Protein AF-A0A419WIJ0-F1 (afdb_monomer_lite)

Organism: NCBI:txid148449

Secondary structure (DSSP, 8-state):
---HHHHHHHHHH--HHHHHHHHHHH-B------TTTS-BTTBPP--EE-HHHHHHHHHPPP-HHHHHHHHHTT---SPPPTTT--HHHHEEE-STTEEEETTEEEEEES-EEE-B-TTS-BTTEEE-TTS-EEETTGGG--HHHHHTTEEE--TTSPPPSS-EEEEEETTSSS-SS--------------STTEEEEES-TTBTS---HHHHHHHHHHHHHHHHHHHHHHHHHHHH-----PPTT-EEEEETTEEEETTSPBPP------------

Foldseek 3Di:
DDDLVVLLVLLVPDDLLLQLVFDQVFAFDDQQLQPQQAADDPGARFAFAALVLLVLVLQFAFDVVQVVQQVVVVPDLAQDGSVPGFSQSFKFAGCPQWDQDPLGIDGEGATIGTHADPRRGHSQWGAGPVSRIDRRRVVSDGLLVLQPPKAQDDPLADHGDADFPDKDARPPPPDPDDPDDDDDDDPPPPDSGRMMTGGDDPRIPHRDDSVRSSVSSVSNSVRSSVSSLWSVLLVVQDDDDPDDGNFYWYRTSVGIDGRRRHHDPPPPPPPPPDDDD

Structure (mmCIF, N/CA/C/O backbone):
data_AF-A0A419WIJ0-F1
#
_entry.id   AF-A0A419WIJ0-F1
#
loop_
_atom_site.group_PDB
_atom_site.id
_atom_site.type_symbol
_atom_site.label_atom_id
_atom_site.label_alt_id
_atom_site.label_comp_id
_atom_site.label_asym_id
_atom_site.label_entity_id
_atom_site.label_seq_id
_atom_site.pdbx_PDB_ins_code
_atom_site.Cartn_x
_atom_site.Cartn_y
_atom_site.Cartn_z
_atom_site.occupancy
_atom_site.B_iso_or_equiv
_atom_site.auth_seq_id
_atom_site.auth_comp_id
_atom_site.auth_asym_id
_atom_site.auth_atom_id
_atom_site.pdbx_PDB_model_num
ATOM 1 N N . MET A 1 1 ? 17.091 -7.365 17.416 1.00 61.19 1 MET A N 1
ATOM 2 C CA . MET A 1 1 ? 16.373 -7.623 16.156 1.00 61.19 1 MET A CA 1
ATOM 3 C C . MET A 1 1 ? 16.063 -9.104 16.128 1.00 61.19 1 MET A C 1
ATOM 5 O O . MET A 1 1 ? 16.988 -9.893 16.316 1.00 61.19 1 MET A O 1
ATOM 9 N N . GLN A 1 2 ? 14.780 -9.453 16.068 1.00 71.50 2 GLN A N 1
ATOM 10 C CA . GLN A 1 2 ? 14.337 -10.844 15.954 1.00 71.50 2 GLN A CA 1
ATOM 11 C C . GLN A 1 2 ? 14.544 -11.309 14.500 1.00 71.50 2 GLN A C 1
ATOM 13 O O . GLN A 1 2 ? 14.908 -10.498 13.648 1.00 71.50 2 GLN A O 1
ATOM 18 N N . SER A 1 3 ? 14.420 -12.607 14.213 1.00 89.00 3 SER A N 1
ATOM 19 C CA . SER A 1 3 ? 14.410 -13.057 12.813 1.00 89.00 3 SER A CA 1
ATOM 20 C C . SER A 1 3 ? 13.032 -12.807 12.196 1.00 89.00 3 SER A C 1
ATOM 22 O O . SER A 1 3 ? 12.044 -12.751 12.925 1.00 89.00 3 SER A O 1
ATOM 24 N N . LEU A 1 4 ? 12.954 -12.711 10.865 1.00 91.94 4 LEU A N 1
ATOM 25 C CA . LEU A 1 4 ? 11.675 -12.548 10.161 1.00 91.94 4 LEU A CA 1
ATOM 26 C C . LEU A 1 4 ? 10.689 -13.679 10.491 1.00 91.94 4 LEU A C 1
ATOM 28 O O . LEU A 1 4 ? 9.497 -13.439 10.608 1.00 91.94 4 LEU A O 1
ATOM 32 N N . GLU A 1 5 ? 11.178 -14.904 10.699 1.00 94.12 5 GLU A N 1
ATOM 33 C CA . GLU A 1 5 ? 10.346 -16.045 11.098 1.00 94.12 5 GLU A CA 1
ATOM 34 C C . GLU A 1 5 ? 9.746 -15.861 12.495 1.00 94.12 5 GLU A C 1
ATOM 36 O O . GLU A 1 5 ? 8.575 -16.165 12.698 1.00 94.12 5 GLU A O 1
ATOM 41 N N . ALA A 1 6 ? 10.527 -15.344 13.449 1.00 91.31 6 ALA A N 1
ATOM 42 C CA . ALA A 1 6 ? 10.028 -15.060 14.791 1.00 91.31 6 ALA A CA 1
ATOM 43 C C . ALA A 1 6 ? 9.001 -13.915 14.775 1.00 91.31 6 ALA A C 1
ATOM 45 O O . ALA A 1 6 ? 7.994 -13.980 15.477 1.00 91.31 6 ALA A O 1
ATOM 46 N N . GLU A 1 7 ? 9.221 -12.894 13.942 1.00 91.06 7 GLU A N 1
ATOM 47 C CA . GLU A 1 7 ? 8.243 -11.822 13.733 1.00 91.06 7 GLU A CA 1
ATOM 48 C C . GLU A 1 7 ? 6.968 -12.344 13.061 1.00 91.06 7 GLU A C 1
ATOM 50 O O . GLU A 1 7 ? 5.873 -11.977 13.479 1.00 91.06 7 GLU A O 1
ATOM 55 N N . LEU A 1 8 ? 7.084 -13.250 12.083 1.00 93.88 8 LEU A N 1
ATOM 56 C CA . LEU A 1 8 ? 5.942 -13.880 11.413 1.00 93.88 8 LEU A CA 1
ATOM 57 C C . LEU A 1 8 ? 5.095 -14.701 12.390 1.00 93.88 8 LEU A C 1
ATOM 59 O O . LEU A 1 8 ? 3.865 -14.625 12.359 1.00 93.88 8 LEU A O 1
ATOM 63 N N . ASP A 1 9 ? 5.739 -15.469 13.268 1.00 93.62 9 ASP A N 1
ATOM 64 C CA . ASP A 1 9 ? 5.040 -16.190 14.330 1.00 93.62 9 ASP A CA 1
ATOM 65 C C . ASP A 1 9 ? 4.310 -15.205 15.263 1.00 93.62 9 ASP A C 1
ATOM 67 O O . ASP A 1 9 ? 3.119 -15.382 15.523 1.00 93.62 9 ASP A O 1
ATOM 71 N N . GLY A 1 10 ? 4.958 -14.101 15.653 1.00 91.94 10 GLY A N 1
ATOM 72 C CA . GLY A 1 10 ? 4.326 -13.030 16.432 1.00 91.94 10 GLY A CA 1
ATOM 73 C C . GLY A 1 10 ? 3.122 -12.382 15.732 1.00 91.94 10 GLY A C 1
ATOM 74 O O . GLY A 1 10 ? 2.064 -12.215 16.340 1.00 91.94 10 GLY A O 1
ATOM 75 N N . ALA A 1 11 ? 3.227 -12.074 14.436 1.00 93.62 11 ALA A N 1
ATOM 76 C CA . ALA A 1 11 ? 2.132 -11.512 13.644 1.00 93.62 11 ALA A CA 1
ATOM 77 C C . ALA A 1 11 ? 0.931 -12.473 13.555 1.00 93.62 11 ALA A C 1
ATOM 79 O O . ALA A 1 11 ? -0.229 -12.060 13.653 1.00 93.62 11 ALA A O 1
ATOM 80 N N . ARG A 1 12 ? 1.188 -13.782 13.435 1.00 95.50 12 ARG A N 1
ATOM 81 C CA . ARG A 1 12 ? 0.142 -14.819 13.435 1.00 95.50 12 ARG A CA 1
ATOM 82 C C . ARG A 1 12 ? -0.563 -14.941 14.783 1.00 95.50 12 ARG A C 1
ATOM 84 O O . ARG A 1 12 ? -1.754 -15.272 14.811 1.00 95.50 12 ARG A O 1
ATOM 91 N N . GLU A 1 13 ? 0.127 -14.644 15.875 1.00 94.81 13 GLU A N 1
ATOM 92 C CA . GLU A 1 13 ? -0.408 -14.699 17.238 1.00 94.81 13 GLU A CA 1
ATOM 93 C C . GLU A 1 13 ? -1.218 -13.458 17.646 1.00 94.81 13 GLU A C 1
ATOM 95 O O . GLU A 1 13 ? -1.958 -13.531 18.627 1.00 94.81 13 GLU A O 1
ATOM 100 N N . LEU A 1 14 ? -1.174 -12.359 16.878 1.00 93.88 14 LEU A N 1
ATOM 101 C CA . LEU A 1 14 ? -1.944 -11.142 17.172 1.00 93.88 14 LEU A CA 1
ATOM 102 C C . LEU A 1 14 ? -3.438 -11.427 17.394 1.00 93.88 14 LEU A C 1
ATOM 104 O O . LEU A 1 14 ? -4.095 -12.090 16.584 1.00 93.88 14 LEU A O 1
ATOM 108 N N . SER A 1 15 ? -4.001 -10.882 18.468 1.00 95.88 15 SER A N 1
ATOM 109 C CA . SER A 1 15 ? -5.439 -10.934 18.731 1.00 95.88 15 SER A CA 1
ATOM 110 C C . SER A 1 15 ? -6.164 -9.902 17.869 1.00 95.88 15 SER A C 1
ATOM 112 O O . SER A 1 15 ? -5.843 -8.717 17.910 1.00 95.88 15 SER A O 1
ATOM 114 N N . VAL A 1 16 ? -7.159 -10.347 17.098 1.00 97.50 16 VAL A N 1
ATOM 115 C CA . VAL A 1 16 ? -8.032 -9.439 16.335 1.00 97.50 16 VAL A CA 1
ATOM 116 C C . VAL A 1 16 ? -8.805 -8.522 17.279 1.00 97.50 16 VAL A C 1
ATOM 118 O O . VAL A 1 16 ? -8.950 -7.343 16.980 1.00 97.50 16 VAL A O 1
ATOM 121 N N . ASP A 1 17 ? -9.245 -9.038 18.427 1.00 97.44 17 ASP A N 1
ATOM 122 C CA . ASP A 1 17 ? -10.002 -8.258 19.407 1.00 97.44 17 ASP A CA 1
ATOM 123 C C . ASP A 1 17 ? -9.132 -7.148 20.019 1.00 97.44 17 ASP A C 1
ATOM 125 O O . ASP A 1 17 ? -9.579 -6.009 20.118 1.00 97.44 17 ASP A O 1
ATOM 129 N N . ASP A 1 18 ? -7.864 -7.441 20.343 1.00 96.38 18 ASP A N 1
ATOM 130 C CA . ASP A 1 18 ? -6.942 -6.438 20.905 1.00 96.38 18 ASP A CA 1
ATOM 131 C C . ASP A 1 18 ? -6.572 -5.371 19.860 1.00 96.38 18 ASP A C 1
ATOM 133 O O . ASP A 1 18 ? -6.449 -4.189 20.183 1.00 96.38 18 ASP A O 1
ATOM 137 N N . LEU A 1 19 ? -6.408 -5.779 18.595 1.00 97.06 19 LEU A N 1
ATOM 138 C CA . LEU A 1 19 ? -6.213 -4.856 17.475 1.00 97.06 19 LEU A CA 1
ATOM 139 C C . LEU A 1 19 ? -7.440 -3.956 17.283 1.00 97.06 19 LEU A C 1
ATOM 141 O O . LEU A 1 19 ? -7.287 -2.750 17.105 1.00 97.06 19 LEU A O 1
ATOM 145 N N . ALA A 1 20 ? -8.647 -4.521 17.354 1.00 97.94 20 ALA A N 1
ATOM 146 C CA . ALA A 1 20 ? -9.889 -3.766 17.242 1.00 97.94 20 ALA A CA 1
ATOM 147 C C . ALA A 1 20 ? -10.056 -2.781 18.410 1.00 97.94 20 ALA A C 1
ATOM 149 O O . ALA A 1 20 ? -10.427 -1.635 18.179 1.00 97.94 20 ALA A O 1
ATOM 150 N N . ASP A 1 21 ? -9.716 -3.183 19.640 1.00 97.56 21 ASP A N 1
ATOM 151 C CA . ASP A 1 21 ? -9.697 -2.294 20.811 1.00 97.56 21 ASP A CA 1
ATOM 152 C C . ASP A 1 21 ? -8.732 -1.114 20.617 1.00 97.56 21 ASP A C 1
ATOM 154 O O . ASP A 1 21 ? -9.059 0.026 20.956 1.00 97.56 21 ASP A O 1
ATOM 158 N N . ALA A 1 22 ? -7.545 -1.368 20.058 1.00 97.31 22 ALA A N 1
ATOM 159 C CA . ALA A 1 22 ? -6.574 -0.322 19.752 1.00 97.31 22 ALA A CA 1
ATOM 160 C C . ALA A 1 22 ? -7.089 0.639 18.667 1.00 97.31 22 ALA A C 1
ATOM 162 O O . ALA A 1 22 ? -7.021 1.855 18.845 1.00 97.31 22 ALA A O 1
ATOM 163 N N . ILE A 1 23 ? -7.651 0.104 17.580 1.00 97.69 23 ILE A N 1
ATOM 164 C CA . ILE A 1 23 ? -8.233 0.889 16.482 1.00 97.69 23 ILE A CA 1
ATOM 165 C C . ILE A 1 23 ? -9.406 1.741 16.979 1.00 97.69 23 ILE A C 1
ATOM 167 O O . ILE A 1 23 ? -9.454 2.932 16.682 1.00 97.69 23 ILE A O 1
ATOM 171 N N . GLU A 1 24 ? -10.322 1.179 17.772 1.00 97.69 24 GLU A N 1
ATOM 172 C CA . GLU A 1 24 ? -11.429 1.937 18.369 1.00 97.69 24 GLU A CA 1
ATOM 173 C C . GLU A 1 24 ? -10.941 3.038 19.309 1.00 97.69 24 GLU A C 1
ATOM 175 O O . GLU A 1 24 ? -11.493 4.137 19.311 1.00 97.69 24 GLU A O 1
ATOM 180 N N . SER A 1 25 ? -9.909 2.752 20.108 1.00 97.38 25 SER A N 1
ATOM 181 C CA . SER A 1 25 ? -9.319 3.733 21.019 1.00 97.38 25 SER A CA 1
ATOM 182 C C . SER A 1 25 ? -8.714 4.923 20.277 1.00 97.38 25 SER A C 1
ATOM 184 O O . SER A 1 25 ? -8.742 6.032 20.809 1.00 97.38 25 SER A O 1
ATOM 186 N N . ILE A 1 26 ? -8.126 4.691 19.102 1.00 97.56 26 ILE A N 1
ATOM 187 C CA . ILE A 1 26 ? -7.560 5.748 18.256 1.00 97.56 26 ILE A CA 1
ATOM 188 C C . ILE A 1 26 ? -8.685 6.489 17.514 1.00 97.56 26 ILE A C 1
ATOM 190 O O . ILE A 1 26 ? -8.670 7.717 17.416 1.00 97.56 26 ILE A O 1
ATOM 194 N N . GLY A 1 27 ? -9.682 5.747 17.029 1.00 97.44 27 GLY A N 1
ATOM 195 C CA . GLY A 1 27 ? -10.810 6.263 16.265 1.00 97.44 27 GLY A CA 1
ATOM 196 C C . GLY A 1 27 ? -10.447 6.574 14.811 1.00 97.44 27 GLY A C 1
ATOM 197 O O . GLY A 1 27 ? -9.411 7.179 14.523 1.00 97.44 27 GLY A O 1
ATOM 198 N N . PHE A 1 28 ? -11.306 6.171 13.874 1.00 97.75 28 PHE A N 1
ATOM 199 C CA . PHE A 1 28 ? -11.091 6.405 12.450 1.00 97.75 28 PHE A CA 1
ATOM 200 C C . PHE A 1 28 ? -12.379 6.332 11.624 1.00 97.75 28 PHE A C 1
ATOM 202 O O . PHE A 1 28 ? -13.150 5.385 11.727 1.00 97.75 28 PHE A O 1
ATOM 209 N N . GLU A 1 29 ? -12.554 7.288 10.715 1.00 9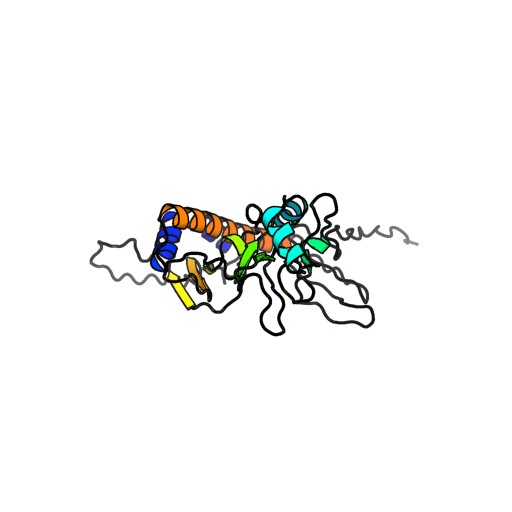5.81 29 GLU A N 1
ATOM 210 C CA . GLU A 1 29 ? -13.547 7.218 9.642 1.00 95.81 29 GLU A CA 1
ATOM 211 C C . GLU A 1 29 ? -12.919 7.767 8.355 1.00 95.81 29 GLU A C 1
ATOM 213 O O . GLU A 1 29 ? -12.480 8.920 8.306 1.00 95.81 29 GLU A O 1
ATOM 218 N N . CYS A 1 30 ? -12.862 6.953 7.296 1.00 92.94 30 CYS A N 1
ATOM 219 C CA . CYS A 1 30 ? -12.350 7.402 6.004 1.00 92.94 30 CYS A CA 1
ATOM 220 C C . CYS A 1 30 ? -13.279 8.470 5.408 1.00 92.94 30 CYS A C 1
ATOM 222 O O . CYS A 1 30 ? -14.414 8.181 5.035 1.00 92.94 30 CYS A O 1
ATOM 224 N N . THR A 1 31 ? -12.772 9.692 5.246 1.00 92.12 31 THR A N 1
ATOM 225 C CA . THR A 1 31 ? -13.524 10.824 4.676 1.00 92.12 31 THR A CA 1
ATOM 226 C C . THR A 1 31 ? -13.481 10.882 3.154 1.00 92.12 31 THR A C 1
ATOM 228 O O . THR A 1 31 ? -14.060 11.791 2.567 1.00 92.12 31 THR A O 1
ATOM 231 N N . ARG A 1 32 ? -12.786 9.932 2.510 1.00 91.38 32 ARG A N 1
ATOM 232 C CA . ARG A 1 32 ? -12.556 9.915 1.059 1.00 91.38 32 ARG A CA 1
ATOM 233 C C . ARG A 1 32 ? -11.924 11.211 0.527 1.00 91.38 32 ARG A C 1
ATOM 235 O O . ARG A 1 32 ? -12.224 11.648 -0.574 1.00 91.38 32 ARG A O 1
ATOM 242 N N . CYS A 1 33 ? -11.017 11.811 1.296 1.00 92.69 33 CYS A N 1
ATOM 243 C CA . CYS A 1 33 ? -10.333 13.047 0.904 1.00 92.69 33 CYS A CA 1
ATOM 244 C C . CYS A 1 33 ? -9.264 12.874 -0.189 1.00 92.69 33 CYS A C 1
ATOM 246 O O . CYS A 1 33 ? -8.704 13.865 -0.635 1.00 92.69 33 CYS A O 1
ATOM 248 N N . GLY A 1 34 ? -8.908 11.639 -0.562 1.00 91.44 34 GLY A N 1
ATOM 249 C CA . GLY A 1 34 ? -7.915 11.364 -1.607 1.00 91.44 34 GLY A CA 1
ATOM 250 C C . GLY A 1 34 ? -6.450 11.578 -1.216 1.00 91.44 34 GLY A C 1
ATOM 251 O O . GLY A 1 34 ? -5.581 11.069 -1.910 1.00 91.44 34 GLY A O 1
ATOM 252 N N . ALA A 1 35 ? -6.160 12.215 -0.076 1.00 91.88 35 ALA A N 1
ATOM 253 C CA . ALA A 1 35 ? -4.796 12.588 0.318 1.00 91.88 35 ALA A CA 1
ATOM 254 C C . ALA A 1 35 ? -3.796 11.415 0.372 1.00 91.88 35 ALA A C 1
ATOM 256 O O . ALA A 1 35 ? -2.619 11.601 0.089 1.00 91.88 35 ALA A O 1
ATOM 257 N N . CYS A 1 36 ? -4.250 10.206 0.720 1.00 92.38 36 CYS A N 1
ATOM 258 C CA . CYS A 1 36 ? -3.407 9.007 0.740 1.00 92.38 36 CYS A CA 1
ATOM 259 C C . CYS A 1 36 ? -3.232 8.338 -0.631 1.00 92.38 36 CYS A C 1
ATOM 261 O O . CYS A 1 36 ? -2.453 7.400 -0.743 1.00 92.38 36 CYS A O 1
ATOM 263 N N . CYS A 1 37 ? -3.973 8.776 -1.651 1.00 93.56 37 CYS A N 1
ATOM 264 C CA . CYS A 1 37 ? -3.890 8.287 -3.026 1.00 93.56 37 CYS A CA 1
ATOM 265 C C . CYS A 1 37 ? -3.162 9.267 -3.955 1.00 93.56 37 CYS A C 1
ATOM 267 O O . CYS A 1 37 ? -2.848 8.897 -5.084 1.00 93.56 37 CYS A O 1
ATOM 269 N N . THR A 1 38 ? -2.926 10.496 -3.504 1.00 92.25 38 THR A N 1
ATOM 270 C CA . THR A 1 38 ? -2.279 11.561 -4.272 1.00 92.25 38 THR A CA 1
ATOM 271 C C . THR A 1 38 ? -0.800 11.688 -3.923 1.00 92.25 38 THR A C 1
ATOM 273 O O . THR A 1 38 ? -0.410 11.418 -2.784 1.00 92.25 38 THR A O 1
ATOM 276 N N . GLY A 1 39 ? 0.012 12.143 -4.876 1.00 88.06 39 GLY A N 1
ATOM 277 C CA . GLY A 1 39 ? 1.402 12.518 -4.615 1.00 88.06 39 GLY A CA 1
ATOM 278 C C . GLY A 1 39 ? 1.507 13.687 -3.624 1.00 88.06 39 GLY A C 1
ATOM 279 O O . GLY A 1 39 ? 0.576 14.483 -3.464 1.00 88.06 39 GLY A O 1
ATOM 280 N N . HIS A 1 40 ? 2.648 13.810 -2.943 1.00 81.69 40 HIS A N 1
ATOM 281 C CA . HIS A 1 40 ? 2.920 14.901 -2.008 1.00 81.69 40 HIS A CA 1
ATOM 282 C C . HIS A 1 40 ? 4.142 15.719 -2.438 1.00 81.69 40 HIS A C 1
ATOM 284 O O . HIS A 1 40 ? 5.290 15.306 -2.293 1.00 81.69 40 HIS A O 1
ATOM 290 N N . GLY A 1 41 ? 3.900 16.935 -2.932 1.00 82.00 41 GLY A N 1
ATOM 291 C CA . GLY A 1 41 ? 4.974 17.812 -3.397 1.00 82.00 41 GLY A CA 1
ATOM 292 C C . GLY A 1 41 ? 5.651 17.252 -4.647 1.00 82.00 41 GLY A C 1
ATOM 293 O O . GLY A 1 41 ? 5.006 17.146 -5.684 1.00 82.00 41 GLY A O 1
ATOM 294 N N . ASP A 1 42 ? 6.941 16.934 -4.539 1.00 79.38 42 ASP A N 1
ATOM 295 C CA . ASP A 1 42 ? 7.734 16.330 -5.619 1.00 79.38 42 ASP A CA 1
ATOM 296 C C . ASP A 1 42 ? 7.816 14.791 -5.494 1.00 79.38 42 ASP A C 1
ATOM 298 O O . ASP A 1 42 ? 8.529 14.147 -6.263 1.00 79.38 42 ASP A O 1
ATOM 302 N N . GLU A 1 43 ? 7.133 14.202 -4.505 1.00 84.81 43 GLU A N 1
ATOM 303 C CA . GLU A 1 43 ? 7.113 12.760 -4.258 1.00 84.81 43 GLU A CA 1
ATOM 304 C C . GLU A 1 43 ? 5.797 12.156 -4.753 1.00 84.81 43 GLU A C 1
ATOM 306 O O . GLU A 1 43 ? 4.712 12.510 -4.288 1.00 84.81 43 GLU A O 1
ATOM 311 N N . ASP A 1 44 ? 5.897 11.219 -5.689 1.00 91.88 44 ASP A N 1
ATOM 312 C CA . ASP A 1 44 ? 4.760 10.427 -6.147 1.00 91.88 44 ASP A CA 1
ATOM 313 C C . ASP A 1 44 ? 4.150 9.595 -5.006 1.00 91.88 44 ASP A C 1
ATOM 315 O O . ASP A 1 44 ? 4.802 9.268 -4.013 1.00 91.88 44 ASP A O 1
ATOM 319 N N . HIS A 1 45 ? 2.918 9.137 -5.198 1.00 93.19 45 HIS A N 1
ATOM 320 C CA . HIS A 1 45 ? 2.318 8.099 -4.369 1.00 93.19 45 HIS A CA 1
ATOM 321 C C . HIS A 1 45 ? 3.123 6.775 -4.424 1.00 93.19 45 HIS A C 1
ATOM 323 O O . HIS A 1 45 ? 3.482 6.281 -5.500 1.00 93.19 45 HIS A O 1
ATOM 329 N N . THR A 1 46 ? 3.381 6.170 -3.256 1.00 91.19 46 THR A N 1
ATOM 330 C CA . THR A 1 46 ? 4.286 5.010 -3.083 1.00 91.19 46 THR A CA 1
ATOM 331 C C . THR A 1 46 ? 3.673 3.840 -2.303 1.00 91.19 46 THR A C 1
ATOM 333 O O . THR A 1 46 ? 4.372 3.117 -1.595 1.00 91.19 46 THR A O 1
ATOM 336 N N . ALA A 1 47 ? 2.364 3.596 -2.425 1.00 94.31 47 ALA A N 1
ATOM 337 C CA . ALA A 1 47 ? 1.776 2.403 -1.814 1.00 94.31 47 ALA A CA 1
ATOM 338 C C . ALA A 1 47 ? 2.334 1.120 -2.451 1.00 94.31 47 ALA A C 1
ATOM 340 O O . ALA A 1 47 ? 2.215 0.924 -3.664 1.00 94.31 47 ALA A O 1
ATOM 341 N N . THR A 1 48 ? 2.913 0.248 -1.625 1.00 95.12 48 THR A N 1
ATOM 342 C CA . THR A 1 48 ? 3.416 -1.064 -2.039 1.00 95.12 48 THR A CA 1
ATOM 343 C C . THR A 1 48 ? 2.287 -1.974 -2.511 1.00 95.12 48 THR A C 1
ATOM 345 O O . THR A 1 48 ? 1.145 -1.876 -2.056 1.00 95.12 48 THR A O 1
ATOM 348 N N . VAL A 1 49 ? 2.598 -2.879 -3.433 1.00 97.50 49 VAL A N 1
ATOM 349 C CA . VAL A 1 49 ? 1.649 -3.881 -3.922 1.00 97.50 49 VAL A CA 1
ATOM 350 C C . VAL A 1 49 ? 2.353 -5.221 -4.092 1.00 97.50 49 VAL A C 1
ATOM 352 O O . VAL A 1 49 ? 3.435 -5.292 -4.673 1.00 97.50 49 VAL A O 1
ATOM 355 N N . PHE A 1 50 ? 1.758 -6.297 -3.578 1.00 97.56 50 PHE A N 1
ATOM 356 C CA . PHE A 1 50 ? 2.312 -7.640 -3.769 1.00 97.56 50 PHE A CA 1
ATOM 357 C C . PHE A 1 50 ? 2.007 -8.198 -5.161 1.00 97.56 50 PHE A C 1
ATOM 359 O O . PHE A 1 50 ? 1.047 -7.762 -5.804 1.00 97.56 50 PHE A O 1
ATOM 366 N N . PRO A 1 51 ? 2.768 -9.197 -5.649 1.00 96.94 51 PRO A N 1
ATOM 367 C CA . PRO A 1 51 ? 2.569 -9.711 -6.999 1.00 96.94 51 PRO A CA 1
ATOM 368 C C . PRO A 1 51 ? 1.166 -10.275 -7.260 1.00 96.94 51 PRO A C 1
ATOM 370 O O . PRO A 1 51 ? 0.622 -10.118 -8.352 1.00 96.94 51 PRO A O 1
ATOM 373 N N . ASP A 1 52 ? 0.545 -10.918 -6.269 1.00 97.50 52 ASP A N 1
ATOM 374 C CA . ASP A 1 52 ? -0.833 -11.403 -6.370 1.00 97.50 52 ASP A CA 1
ATOM 375 C C . ASP A 1 52 ? -1.868 -10.273 -6.270 1.00 97.50 52 ASP A C 1
ATOM 377 O O . ASP A 1 52 ? -2.905 -10.334 -6.929 1.00 97.50 52 ASP A O 1
ATOM 381 N N . GLU A 1 53 ? -1.597 -9.226 -5.491 1.00 98.25 53 GLU A N 1
ATOM 382 C CA . GLU A 1 53 ? -2.420 -8.012 -5.447 1.00 98.25 53 GLU A CA 1
ATOM 383 C C . GLU A 1 53 ? -2.405 -7.251 -6.769 1.00 98.25 53 GLU A C 1
ATOM 385 O O . GLU A 1 53 ? -3.469 -6.855 -7.240 1.00 98.25 53 GLU A O 1
ATOM 390 N N . ALA A 1 54 ? -1.237 -7.115 -7.397 1.00 98.06 54 ALA A N 1
ATOM 391 C CA . ALA A 1 54 ? -1.107 -6.499 -8.710 1.00 98.06 54 ALA A CA 1
ATOM 392 C C . ALA A 1 54 ? -1.927 -7.269 -9.754 1.00 98.06 54 ALA A C 1
ATOM 394 O O . ALA A 1 54 ? -2.732 -6.663 -10.451 1.00 98.06 54 ALA A O 1
ATOM 395 N N . ARG A 1 55 ? -1.852 -8.609 -9.784 1.00 97.44 55 ARG A N 1
ATOM 396 C CA . ARG A 1 55 ? -2.693 -9.422 -10.690 1.00 97.44 55 ARG A CA 1
ATOM 397 C C . ARG A 1 55 ? -4.181 -9.305 -10.403 1.00 97.44 55 ARG A C 1
ATOM 399 O O . ARG A 1 55 ? -4.985 -9.254 -11.326 1.00 97.44 55 ARG A O 1
ATOM 406 N N . ARG A 1 56 ? -4.573 -9.258 -9.124 1.00 97.56 56 ARG A N 1
ATOM 407 C CA . ARG A 1 56 ? -5.978 -9.008 -8.765 1.00 97.56 56 ARG A CA 1
ATOM 408 C C . ARG A 1 56 ? -6.440 -7.661 -9.303 1.00 97.56 56 ARG A C 1
ATOM 410 O O . ARG A 1 56 ? -7.537 -7.579 -9.839 1.00 97.56 56 ARG A O 1
ATOM 417 N N . LEU A 1 57 ? -5.598 -6.637 -9.205 1.00 97.81 57 LEU A N 1
ATOM 418 C CA . LEU A 1 57 ? -5.862 -5.330 -9.788 1.00 97.81 57 LEU A CA 1
ATOM 419 C C . LEU A 1 57 ? -5.785 -5.325 -11.316 1.00 97.81 57 LEU A C 1
ATOM 421 O O . LEU A 1 57 ? -6.476 -4.512 -11.908 1.00 97.81 57 LEU A O 1
ATOM 425 N N . GLU A 1 58 ? -5.029 -6.199 -11.980 1.00 97.06 58 GLU A N 1
ATOM 426 C CA . GLU A 1 58 ? -5.104 -6.362 -13.442 1.00 97.06 58 GLU A CA 1
ATOM 427 C C . GLU A 1 58 ? -6.511 -6.825 -13.864 1.00 97.06 58 GLU A C 1
ATOM 429 O O . GLU A 1 58 ? -7.123 -6.253 -14.768 1.00 97.06 58 GLU A O 1
ATOM 434 N N . ASP A 1 59 ? -7.077 -7.780 -13.125 1.00 96.81 59 ASP A N 1
ATOM 435 C CA . ASP A 1 59 ? -8.393 -8.366 -13.402 1.00 96.81 59 ASP A CA 1
ATOM 436 C C . ASP A 1 59 ? -9.579 -7.572 -12.806 1.00 96.81 59 ASP A C 1
ATOM 438 O O . ASP A 1 59 ? -10.739 -7.834 -13.148 1.00 96.81 59 ASP A O 1
ATOM 442 N N . ALA A 1 60 ? -9.316 -6.610 -11.914 1.00 96.31 60 ALA A N 1
ATOM 443 C CA . ALA A 1 60 ? -10.344 -5.905 -11.152 1.00 96.31 60 ALA A CA 1
ATOM 444 C C . ALA A 1 60 ? -11.300 -5.103 -12.046 1.00 96.31 60 ALA A C 1
ATOM 446 O O . ALA A 1 60 ? -10.890 -4.342 -12.936 1.00 96.31 60 ALA A O 1
ATOM 447 N N . ALA A 1 61 ? -12.596 -5.210 -11.756 1.00 93.38 61 ALA A N 1
ATOM 448 C CA . ALA A 1 61 ? -13.585 -4.325 -12.351 1.00 93.38 61 ALA A CA 1
ATOM 449 C C . ALA A 1 61 ? -13.373 -2.888 -11.855 1.00 93.38 61 ALA A C 1
ATOM 451 O O . ALA A 1 61 ? -12.969 -2.663 -10.716 1.00 93.38 61 ALA A O 1
ATOM 452 N N . VAL A 1 62 ? -13.665 -1.919 -12.721 1.00 91.69 62 VAL A N 1
ATOM 453 C CA . VAL A 1 62 ? -13.676 -0.502 -12.347 1.00 91.69 62 VAL A CA 1
ATOM 454 C C . VAL A 1 62 ? -15.104 -0.028 -12.169 1.00 91.69 62 VAL A C 1
ATOM 456 O O . VAL A 1 62 ? -15.995 -0.414 -12.930 1.00 91.69 62 VAL A O 1
ATOM 459 N N . ASP A 1 63 ? -15.313 0.825 -11.177 1.00 90.19 63 ASP A N 1
ATOM 460 C CA . ASP A 1 63 ? -16.545 1.576 -11.022 1.00 90.19 63 ASP A CA 1
ATOM 461 C C . ASP A 1 63 ? -16.683 2.539 -12.207 1.00 90.19 63 ASP A C 1
ATOM 463 O O . ASP A 1 63 ? -15.951 3.526 -12.341 1.00 90.19 63 ASP A O 1
ATOM 467 N N . THR A 1 64 ? -17.601 2.209 -13.113 1.00 87.69 64 THR A N 1
ATOM 468 C CA . THR A 1 64 ? -17.834 2.979 -14.334 1.00 87.69 64 THR A CA 1
ATOM 469 C C . THR A 1 64 ? -18.446 4.337 -14.041 1.00 87.69 64 THR A C 1
ATOM 471 O O . THR A 1 64 ? -18.148 5.275 -14.766 1.00 87.69 64 THR A O 1
ATOM 474 N N . ASP A 1 65 ? -19.251 4.468 -12.983 1.00 86.25 65 ASP A N 1
ATOM 475 C CA . ASP A 1 65 ? -19.873 5.748 -12.637 1.00 86.25 65 ASP A CA 1
ATOM 476 C C . ASP A 1 65 ? -18.801 6.733 -12.151 1.00 86.25 65 ASP A C 1
ATOM 478 O O . ASP A 1 65 ? -18.762 7.887 -12.584 1.00 86.25 65 ASP A O 1
ATOM 482 N N . VAL A 1 66 ? -17.874 6.252 -11.316 1.00 85.88 66 VAL A N 1
ATOM 483 C CA . VAL A 1 66 ? -16.708 7.032 -10.873 1.00 85.88 66 VAL A CA 1
ATOM 484 C C . VAL A 1 66 ? -15.796 7.369 -12.058 1.00 85.88 66 VAL A C 1
ATOM 486 O O . VAL A 1 66 ? -15.348 8.508 -12.201 1.00 85.88 66 VAL A O 1
ATOM 489 N N . THR A 1 67 ? -15.540 6.392 -12.930 1.00 84.81 67 THR A N 1
ATOM 490 C CA . THR A 1 67 ? -14.667 6.563 -14.101 1.00 84.81 67 THR A CA 1
ATOM 491 C C . THR A 1 67 ? -15.235 7.593 -15.082 1.00 84.81 67 THR A C 1
ATOM 493 O O . THR A 1 67 ? -14.529 8.513 -15.491 1.00 84.81 67 THR A O 1
ATOM 496 N N . ASP A 1 68 ? -16.519 7.486 -15.431 1.00 85.31 68 ASP A N 1
ATOM 497 C CA . ASP A 1 68 ? -17.200 8.397 -16.356 1.00 85.31 68 ASP A CA 1
ATOM 498 C C . ASP A 1 68 ? -17.240 9.834 -15.806 1.00 85.31 68 ASP A C 1
ATOM 500 O O . ASP A 1 68 ? -17.069 10.801 -16.561 1.00 85.31 68 ASP A O 1
ATOM 504 N N . GLY A 1 69 ? -17.419 9.981 -14.488 1.00 83.75 69 GLY A N 1
ATOM 505 C CA . GLY A 1 69 ? -17.321 11.264 -13.793 1.00 83.75 69 GLY A CA 1
ATOM 506 C C . GLY A 1 69 ? -15.933 11.892 -13.935 1.00 83.75 69 GLY A C 1
ATOM 507 O O . GLY A 1 69 ? -15.802 13.009 -14.439 1.00 83.75 69 GLY A O 1
ATOM 508 N N . ALA A 1 70 ? -14.882 11.146 -13.599 1.00 85.19 70 ALA A N 1
ATOM 509 C CA . ALA A 1 70 ? -13.505 11.630 -13.686 1.00 85.19 70 ALA A CA 1
ATOM 510 C C . ALA A 1 70 ? -13.075 11.974 -15.125 1.00 85.19 70 ALA A C 1
ATOM 512 O O . ALA A 1 70 ? -12.418 12.993 -15.358 1.00 85.19 70 ALA A O 1
ATOM 513 N N . VAL A 1 71 ? -13.496 11.184 -16.118 1.00 83.81 71 VAL A N 1
ATOM 514 C CA . VAL A 1 71 ? -13.256 11.490 -17.540 1.00 83.81 71 VAL A CA 1
ATOM 515 C C . VAL A 1 71 ? -13.977 12.775 -17.955 1.00 83.81 71 VAL A C 1
ATOM 517 O O . VAL A 1 71 ? -13.420 13.584 -18.701 1.00 83.81 71 VAL A O 1
ATOM 520 N N . THR A 1 72 ? -15.191 13.011 -17.448 1.00 82.25 72 THR A N 1
ATOM 521 C CA . THR A 1 72 ? -15.933 14.261 -17.686 1.00 82.25 72 THR A CA 1
ATOM 522 C C . THR A 1 72 ? -15.188 15.477 -17.127 1.00 82.25 72 THR A C 1
ATOM 524 O O . THR A 1 72 ? -15.192 16.542 -17.752 1.00 82.25 72 THR A O 1
ATOM 527 N N . LEU A 1 73 ? -14.482 15.298 -16.009 1.00 79.69 73 LEU A N 1
ATOM 528 C CA . LEU A 1 73 ? -13.603 16.294 -15.392 1.00 79.69 73 LEU A CA 1
ATOM 529 C C . LEU A 1 73 ? -12.229 16.429 -16.067 1.00 79.69 73 LEU A C 1
ATOM 531 O O . LEU A 1 73 ? -11.444 17.305 -15.707 1.00 79.69 73 LEU A O 1
ATOM 535 N N . GLY A 1 74 ? -11.954 15.623 -17.094 1.0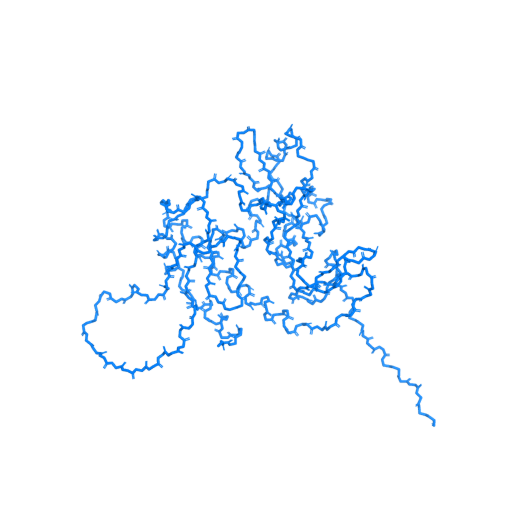0 79.19 74 GLY A N 1
ATOM 536 C CA . GLY A 1 74 ? -10.733 15.701 -17.887 1.00 79.19 74 GLY A CA 1
ATOM 537 C C . GLY A 1 74 ? -9.583 14.840 -17.372 1.00 79.19 74 GLY A C 1
ATOM 538 O O . GLY A 1 74 ? -8.466 15.016 -17.857 1.00 79.19 74 GLY A O 1
ATOM 539 N N . LYS A 1 75 ? -9.824 13.902 -16.444 1.00 80.88 75 LYS A N 1
ATOM 540 C CA . LYS A 1 75 ? -8.816 12.908 -16.061 1.00 80.88 75 LYS A CA 1
ATOM 541 C C . LYS A 1 75 ? -8.671 11.873 -17.182 1.00 80.88 75 LYS A C 1
ATOM 543 O O . LYS A 1 75 ? -9.595 11.109 -17.450 1.00 80.88 75 LYS A O 1
ATOM 548 N N . THR A 1 76 ? -7.532 11.887 -17.875 1.00 77.44 76 THR A N 1
ATOM 549 C CA . THR A 1 76 ? -7.266 11.019 -19.040 1.00 77.44 76 THR A CA 1
ATOM 550 C C . THR A 1 76 ? -6.351 9.841 -18.747 1.00 77.44 76 THR A C 1
ATOM 552 O O . THR A 1 76 ? -6.320 8.903 -19.537 1.00 77.44 76 THR A O 1
ATOM 555 N N . ASP A 1 77 ? -5.643 9.882 -17.622 1.00 82.62 77 ASP A N 1
ATOM 556 C CA . ASP A 1 77 ? -4.552 8.957 -17.305 1.00 82.62 77 ASP A CA 1
ATOM 557 C C . ASP A 1 77 ? -4.981 7.948 -16.222 1.00 82.62 77 ASP A C 1
ATOM 559 O O . ASP A 1 77 ? -4.186 7.505 -15.397 1.00 82.62 77 ASP A O 1
ATOM 563 N N . LEU A 1 78 ? -6.277 7.617 -16.196 1.00 87.50 78 LEU A N 1
ATOM 564 C CA . LEU A 1 78 ? -6.813 6.543 -15.362 1.00 87.50 78 LEU A CA 1
ATOM 565 C C . LEU A 1 78 ? -6.377 5.181 -15.894 1.00 87.50 78 LEU A C 1
ATOM 567 O O . LEU A 1 78 ? -6.147 5.003 -17.092 1.00 87.50 78 LEU A O 1
ATOM 571 N N . VAL A 1 79 ? -6.365 4.201 -14.994 1.00 93.75 79 VAL A N 1
ATOM 572 C CA . VAL A 1 79 ? -6.160 2.802 -15.359 1.00 93.75 79 VAL A CA 1
ATOM 573 C C . VAL A 1 79 ? -7.148 2.371 -16.468 1.00 93.75 79 VAL A C 1
ATOM 575 O O . VAL A 1 79 ? -8.350 2.648 -16.370 1.00 93.75 79 VAL A O 1
ATOM 578 N N . PRO A 1 80 ? -6.692 1.677 -17.529 1.00 92.00 80 PRO A N 1
ATOM 579 C CA . PRO A 1 80 ? -7.573 1.174 -18.574 1.00 92.00 80 PRO A CA 1
ATOM 580 C C . PRO A 1 80 ? -8.522 0.080 -18.048 1.00 92.00 80 PRO A C 1
ATOM 582 O O . PRO A 1 80 ? -8.314 -0.483 -16.961 1.00 92.00 80 PRO A O 1
ATOM 585 N N . PRO A 1 81 ? -9.580 -0.267 -18.806 1.00 90.06 81 PRO A N 1
ATOM 586 C CA . PRO A 1 81 ? -10.440 -1.402 -18.484 1.00 90.06 81 PRO A CA 1
ATOM 587 C C . PRO A 1 81 ? -9.644 -2.710 -18.408 1.00 90.06 81 PRO A C 1
ATOM 589 O O . PRO A 1 81 ? -8.722 -2.910 -19.192 1.00 90.06 81 PRO A O 1
ATOM 592 N N . ALA A 1 82 ? -10.061 -3.642 -17.545 1.00 93.12 82 ALA A N 1
ATOM 593 C CA . ALA A 1 82 ? -9.353 -4.908 -17.303 1.00 93.12 82 ALA A CA 1
ATOM 594 C C . ALA A 1 82 ? -9.008 -5.711 -18.578 1.00 93.12 82 ALA A C 1
ATOM 596 O O . ALA A 1 82 ? -8.001 -6.400 -18.629 1.00 93.12 82 ALA A O 1
ATOM 597 N N . ALA A 1 83 ? -9.812 -5.606 -19.643 1.00 90.94 83 ALA A N 1
ATOM 598 C CA . ALA A 1 83 ? -9.556 -6.311 -20.905 1.00 90.94 83 ALA A CA 1
ATOM 599 C C . ALA A 1 83 ? -8.340 -5.790 -21.700 1.00 90.94 83 ALA A C 1
ATOM 601 O O . ALA A 1 83 ? -7.862 -6.489 -22.592 1.00 90.94 83 ALA A O 1
ATOM 602 N N . GLU A 1 84 ? -7.896 -4.564 -21.424 1.00 93.81 84 GLU A N 1
ATOM 603 C CA . GLU A 1 84 ? -6.772 -3.886 -22.087 1.00 93.81 84 GLU A CA 1
ATOM 604 C C . GLU A 1 84 ? -5.628 -3.583 -21.111 1.00 93.81 84 GLU A C 1
ATOM 606 O O . GLU A 1 84 ? -4.598 -3.069 -21.529 1.00 93.81 84 GLU A O 1
ATOM 611 N N . ARG A 1 85 ? -5.829 -3.881 -19.825 1.00 95.44 85 ARG A N 1
ATOM 612 C CA . ARG A 1 85 ? -4.912 -3.558 -18.741 1.00 95.44 85 ARG A CA 1
ATOM 613 C C . ARG A 1 85 ? -3.747 -4.534 -18.714 1.00 95.44 85 ARG A C 1
ATOM 615 O O . ARG A 1 85 ? -3.939 -5.747 -18.766 1.00 95.44 85 ARG A O 1
ATOM 622 N N . GLU A 1 86 ? -2.554 -3.982 -18.592 1.00 96.50 86 GLU A N 1
ATOM 623 C CA . GLU A 1 86 ? -1.306 -4.710 -18.422 1.00 96.50 86 GLU A CA 1
ATOM 624 C C . GLU A 1 86 ? -0.670 -4.354 -17.073 1.00 96.50 86 GLU A C 1
ATOM 626 O O . GLU A 1 86 ? -1.004 -3.348 -16.445 1.00 96.50 86 GLU A O 1
ATOM 631 N N . TRP A 1 87 ? 0.313 -5.145 -16.647 1.00 97.62 87 TRP A N 1
ATOM 632 C CA . TRP A 1 87 ? 1.032 -4.953 -15.387 1.00 97.62 87 TRP A CA 1
ATOM 633 C C . TRP A 1 87 ? 1.495 -3.513 -15.163 1.00 97.62 87 TRP A C 1
ATOM 635 O O . TRP A 1 87 ? 1.357 -2.969 -14.071 1.00 97.62 87 TRP A O 1
ATOM 645 N N . ARG A 1 88 ? 2.011 -2.870 -16.217 1.00 96.69 88 ARG A N 1
ATOM 646 C CA . ARG A 1 88 ? 2.545 -1.501 -16.166 1.00 96.69 88 ARG A CA 1
ATOM 647 C C . ARG A 1 88 ? 1.473 -0.437 -15.963 1.00 96.69 88 ARG A C 1
ATOM 649 O O . ARG A 1 88 ? 1.813 0.685 -15.596 1.00 96.69 88 ARG A O 1
ATOM 656 N N . ASP A 1 89 ? 0.212 -0.769 -16.206 1.00 97.06 89 ASP A N 1
ATOM 657 C CA . ASP A 1 89 ? -0.914 0.102 -15.890 1.00 97.06 89 ASP A CA 1
ATOM 658 C C . ASP A 1 89 ? -1.305 0.010 -14.412 1.00 97.06 89 ASP A C 1
ATOM 660 O O . ASP A 1 89 ? -2.061 0.842 -13.928 1.00 97.06 89 ASP A O 1
ATOM 664 N N . VAL A 1 90 ? -0.823 -1.005 -13.690 1.00 98.06 90 VAL A N 1
ATOM 665 C CA . VAL A 1 90 ? -1.198 -1.293 -12.298 1.00 98.06 90 VAL A CA 1
ATOM 666 C C . VAL A 1 90 ? -0.054 -1.028 -11.337 1.00 98.06 90 VAL A C 1
ATOM 668 O O . VAL A 1 90 ? -0.260 -0.437 -10.276 1.00 98.06 90 VAL A O 1
ATOM 671 N N . ALA A 1 91 ? 1.141 -1.480 -11.697 1.00 98.06 91 ALA A N 1
ATOM 672 C CA . ALA A 1 91 ? 2.305 -1.518 -10.840 1.00 98.06 91 ALA A CA 1
ATOM 673 C C . ALA A 1 91 ? 3.546 -0.994 -11.568 1.00 98.06 91 ALA A C 1
ATOM 675 O O . ALA A 1 91 ? 3.734 -1.166 -12.775 1.00 98.06 91 ALA A O 1
ATOM 676 N N . ARG A 1 92 ? 4.429 -0.376 -10.791 1.00 97.19 92 ARG A N 1
ATOM 677 C CA . ARG A 1 92 ? 5.734 0.119 -11.221 1.00 97.19 92 ARG A CA 1
ATOM 678 C C . ARG A 1 92 ? 6.820 -0.327 -10.240 1.00 97.19 92 ARG A C 1
ATOM 680 O O . ARG A 1 92 ? 6.506 -0.598 -9.079 1.00 97.19 92 ARG A O 1
ATOM 687 N N . PRO A 1 93 ? 8.088 -0.400 -10.671 1.00 97.00 93 PRO A N 1
ATOM 688 C CA . PRO A 1 93 ? 9.200 -0.614 -9.754 1.00 97.00 93 PRO A CA 1
ATOM 689 C C . PRO A 1 93 ? 9.199 0.448 -8.652 1.00 97.00 93 PRO A C 1
ATOM 691 O O . PRO A 1 93 ? 9.018 1.634 -8.942 1.00 97.00 93 PRO A O 1
ATOM 694 N N . MET A 1 94 ? 9.423 0.042 -7.403 1.00 94.38 94 MET A N 1
ATOM 695 C CA . MET A 1 94 ? 9.695 0.999 -6.334 1.00 94.38 94 MET A CA 1
ATOM 696 C C . MET A 1 94 ? 10.966 1.805 -6.685 1.00 94.38 94 MET A C 1
ATOM 698 O O . MET A 1 94 ? 11.951 1.219 -7.137 1.00 94.38 94 MET A O 1
ATOM 702 N N . PRO A 1 95 ? 10.995 3.139 -6.499 1.00 89.25 95 PRO A N 1
ATOM 703 C CA . PRO A 1 95 ? 12.106 3.973 -6.971 1.00 89.25 95 PRO A CA 1
ATOM 704 C C . PRO A 1 95 ? 13.424 3.754 -6.208 1.00 89.25 95 PRO A C 1
ATOM 706 O O . PRO A 1 95 ? 14.483 4.185 -6.663 1.00 89.25 95 PRO A O 1
ATOM 709 N N . TYR A 1 96 ? 13.401 3.090 -5.050 1.00 88.94 96 TYR A N 1
ATOM 710 C CA . TYR A 1 96 ? 14.607 2.839 -4.263 1.00 88.94 96 TYR A CA 1
ATOM 711 C C . TYR A 1 96 ? 15.513 1.801 -4.930 1.00 88.94 96 TYR A C 1
ATOM 713 O O . TYR A 1 96 ? 15.066 0.719 -5.303 1.00 88.94 96 TYR A O 1
ATOM 721 N N . GLY A 1 97 ? 16.806 2.125 -5.032 1.00 89.69 97 GLY A N 1
ATOM 722 C CA . GLY A 1 97 ? 17.809 1.279 -5.692 1.00 89.69 97 GLY A CA 1
ATOM 723 C C . GLY A 1 97 ? 17.955 1.531 -7.195 1.00 89.69 97 GLY A C 1
ATOM 724 O O . GLY A 1 97 ? 18.878 0.998 -7.809 1.00 89.69 97 GLY A O 1
ATOM 725 N N . LEU A 1 98 ? 17.108 2.391 -7.764 1.00 92.94 98 LEU A N 1
ATOM 726 C CA . LEU A 1 98 ? 17.129 2.759 -9.175 1.00 92.94 98 LEU A CA 1
ATOM 727 C C . LEU A 1 98 ? 17.784 4.132 -9.380 1.00 92.94 98 LEU A C 1
ATOM 729 O O . LEU A 1 98 ? 17.781 4.981 -8.484 1.00 92.94 98 LEU A O 1
ATOM 733 N N . ALA A 1 99 ? 18.364 4.344 -10.558 1.00 91.69 99 ALA A N 1
ATOM 734 C CA . ALA A 1 99 ? 19.002 5.599 -10.943 1.00 91.69 99 ALA A CA 1
ATOM 735 C C . ALA A 1 99 ? 18.640 5.993 -12.379 1.00 91.69 99 ALA A C 1
ATOM 737 O O . ALA A 1 99 ? 18.422 5.135 -13.232 1.00 91.69 99 ALA A O 1
ATOM 738 N N . ASP A 1 100 ? 18.609 7.297 -12.651 1.00 90.38 100 ASP A N 1
ATOM 739 C CA . ASP A 1 100 ? 18.476 7.814 -14.012 1.00 90.38 100 ASP A CA 1
ATOM 740 C C . ASP A 1 100 ? 19.781 7.596 -14.794 1.00 90.38 100 ASP A C 1
ATOM 742 O O . ASP A 1 100 ? 20.808 8.221 -14.503 1.00 90.38 100 ASP A O 1
ATOM 746 N N . GLY A 1 101 ? 19.731 6.715 -15.792 1.00 87.94 101 GLY A N 1
ATOM 747 C CA . GLY A 1 101 ? 20.783 6.486 -16.779 1.00 87.94 101 GLY A CA 1
ATOM 748 C C . GLY A 1 101 ? 20.532 7.227 -18.098 1.00 87.94 101 GLY A C 1
ATOM 749 O O . GLY A 1 101 ? 19.499 7.867 -18.307 1.00 87.94 101 GLY A O 1
ATOM 750 N N . ASP A 1 102 ? 21.484 7.120 -19.030 1.00 87.31 102 ASP A N 1
ATOM 751 C CA . ASP A 1 102 ? 21.388 7.753 -20.357 1.00 87.31 102 ASP A CA 1
ATOM 752 C C . ASP A 1 102 ? 20.225 7.186 -21.203 1.00 87.31 102 ASP A C 1
ATOM 754 O O . ASP A 1 102 ? 19.656 7.899 -22.033 1.00 87.31 102 ASP A O 1
ATOM 758 N N . ASP A 1 103 ? 19.864 5.919 -20.970 1.00 84.38 103 ASP A N 1
ATOM 759 C CA . ASP A 1 103 ? 18.821 5.177 -21.692 1.00 84.38 103 ASP A CA 1
ATOM 760 C C . ASP A 1 103 ? 17.519 5.011 -20.875 1.00 84.38 103 ASP A C 1
ATOM 762 O O . ASP A 1 103 ? 16.616 4.273 -21.274 1.00 84.38 103 ASP A O 1
ATOM 766 N N . GLY A 1 104 ? 17.390 5.736 -19.758 1.00 85.69 104 GLY A N 1
ATOM 767 C CA . GLY A 1 104 ? 16.245 5.681 -18.848 1.00 85.69 104 GLY A CA 1
ATOM 768 C C . GLY A 1 104 ? 16.615 5.162 -17.461 1.00 85.69 104 GLY A C 1
ATOM 769 O O . GLY A 1 104 ? 17.784 5.129 -17.089 1.00 85.69 104 GLY A O 1
ATOM 770 N N . LEU A 1 105 ? 15.599 4.788 -16.683 1.00 89.38 105 LEU A N 1
ATOM 771 C CA . LEU A 1 105 ? 15.779 4.241 -15.340 1.00 89.38 105 LEU A CA 1
ATOM 772 C C . LEU A 1 105 ? 16.520 2.898 -15.413 1.00 89.38 105 LEU A C 1
ATOM 774 O O . LEU A 1 105 ? 16.168 2.053 -16.233 1.00 89.38 105 LEU A O 1
ATOM 778 N N . GLU A 1 106 ? 17.511 2.695 -14.551 1.00 94.00 106 GLU A N 1
ATOM 779 C CA . GLU A 1 106 ? 18.308 1.466 -14.489 1.00 94.00 106 GLU A CA 1
ATOM 780 C C . GLU A 1 106 ? 18.586 1.041 -13.041 1.00 94.00 106 GLU A C 1
ATOM 782 O O . GLU A 1 106 ? 18.624 1.876 -12.131 1.00 94.00 106 GLU A O 1
ATOM 787 N N . GLY A 1 107 ? 18.776 -0.264 -12.822 1.00 95.00 107 GLY A N 1
ATOM 788 C CA . GLY A 1 107 ? 19.163 -0.829 -11.526 1.00 95.00 107 GLY A CA 1
ATOM 789 C C . GLY A 1 107 ? 18.269 -1.964 -11.026 1.00 95.00 107 GLY A C 1
ATOM 790 O O . GLY A 1 107 ? 17.481 -2.553 -11.767 1.00 95.00 107 GLY A O 1
ATOM 791 N N . GLU A 1 108 ? 18.415 -2.282 -9.740 1.00 96.00 108 GLU A N 1
ATOM 792 C CA . GLU A 1 108 ? 17.662 -3.341 -9.061 1.00 96.00 108 GLU A CA 1
ATOM 793 C C . GLU A 1 108 ? 16.837 -2.745 -7.910 1.00 96.00 108 GLU A C 1
ATOM 795 O O . GLU A 1 108 ? 17.333 -1.912 -7.148 1.00 96.00 108 GLU A O 1
ATOM 800 N N . THR A 1 109 ? 15.593 -3.197 -7.757 1.00 96.19 109 THR A N 1
ATOM 801 C CA . THR A 1 109 ? 14.724 -2.874 -6.612 1.00 96.19 109 THR A CA 1
ATOM 802 C C . THR A 1 109 ? 14.038 -4.133 -6.070 1.00 96.19 109 THR A C 1
ATOM 804 O O . THR A 1 109 ? 14.155 -5.200 -6.670 1.00 96.19 109 THR A O 1
ATOM 807 N N . PHE A 1 110 ? 13.358 -4.040 -4.925 1.00 95.00 110 PHE A N 1
ATOM 808 C CA . PHE A 1 110 ? 12.881 -5.197 -4.142 1.00 95.00 110 PHE A CA 1
ATOM 809 C C . PHE A 1 110 ? 11.361 -5.265 -3.959 1.00 95.00 110 PHE A C 1
ATOM 811 O O . PHE A 1 110 ? 10.853 -6.078 -3.189 1.00 95.00 110 PHE A O 1
ATOM 818 N N . GLU A 1 111 ? 10.624 -4.370 -4.606 1.00 94.31 111 GLU A N 1
ATOM 819 C CA . GLU A 1 111 ? 9.192 -4.243 -4.382 1.00 94.31 111 GLU A CA 1
ATOM 820 C C . GLU A 1 111 ? 8.525 -3.483 -5.529 1.00 94.31 111 GLU A C 1
ATOM 822 O O . GLU A 1 111 ? 9.159 -2.735 -6.284 1.00 94.31 111 GLU A O 1
ATOM 827 N N . TRP A 1 112 ? 7.220 -3.701 -5.649 1.00 97.81 112 TRP A N 1
ATOM 828 C CA . TRP A 1 112 ? 6.353 -2.982 -6.566 1.00 97.81 112 TRP A CA 1
ATOM 829 C C . TRP A 1 112 ? 5.590 -1.903 -5.802 1.00 97.81 112 TRP A C 1
ATOM 831 O O . TRP A 1 112 ? 5.133 -2.126 -4.680 1.00 97.81 112 TRP A O 1
ATOM 841 N N . ALA A 1 113 ? 5.410 -0.750 -6.432 1.00 97.12 113 ALA A N 1
ATOM 842 C CA . ALA A 1 113 ? 4.475 0.277 -6.000 1.00 97.12 113 ALA A CA 1
ATOM 843 C C . ALA A 1 113 ? 3.300 0.344 -6.978 1.00 97.12 113 ALA A C 1
ATOM 845 O O . ALA A 1 113 ? 3.454 0.030 -8.161 1.00 97.12 113 ALA A O 1
ATOM 846 N N . LEU A 1 114 ? 2.136 0.790 -6.509 1.00 97.56 114 LEU A N 1
ATOM 847 C CA . LEU A 1 114 ? 1.034 1.139 -7.401 1.00 97.56 114 LEU A CA 1
ATOM 848 C C . LEU A 1 114 ? 1.486 2.188 -8.425 1.00 97.56 114 LEU A C 1
ATOM 850 O O . LEU A 1 114 ? 2.244 3.112 -8.110 1.00 97.56 114 LEU A O 1
ATOM 854 N N . GLN A 1 115 ? 1.012 2.024 -9.656 1.00 97.12 115 GLN A N 1
ATOM 855 C CA . GLN A 1 115 ? 1.300 2.940 -10.747 1.00 97.12 115 GLN A CA 1
ATOM 856 C C . GLN A 1 115 ? 0.692 4.319 -10.476 1.00 97.12 115 GLN A C 1
ATOM 858 O O . GLN A 1 115 ? -0.366 4.448 -9.846 1.00 97.12 115 GLN A O 1
ATOM 863 N N . THR A 1 116 ? 1.368 5.348 -10.979 1.00 96.25 116 THR A N 1
ATOM 864 C CA . THR A 1 116 ? 0.940 6.739 -10.863 1.00 96.25 116 THR A CA 1
ATOM 865 C C . THR A 1 116 ? 0.682 7.379 -12.221 1.00 96.25 116 THR A C 1
ATOM 867 O O . THR A 1 116 ? 1.244 6.968 -13.237 1.00 96.25 116 THR A O 1
ATOM 870 N N . ASP A 1 117 ? -0.191 8.380 -12.240 1.00 93.12 117 ASP A N 1
ATOM 871 C CA . ASP A 1 117 ? -0.413 9.238 -13.396 1.00 93.12 117 ASP A CA 1
ATOM 872 C C . ASP A 1 117 ? 0.683 10.316 -13.513 1.00 93.12 117 ASP A C 1
ATOM 874 O O . ASP A 1 117 ? 1.634 10.369 -12.727 1.00 93.12 117 ASP A O 1
ATOM 878 N N . GLY A 1 118 ? 0.572 11.189 -14.519 1.00 90.12 118 GLY A N 1
ATOM 879 C CA . GLY A 1 118 ? 1.545 12.260 -14.752 1.00 90.12 118 GLY A CA 1
ATOM 880 C C . GLY A 1 118 ? 1.612 13.329 -13.651 1.00 90.12 118 GLY A C 1
ATOM 881 O O . GLY A 1 118 ? 2.517 14.163 -13.688 1.00 90.12 118 GLY A O 1
ATOM 882 N N . CYS A 1 119 ? 0.675 13.331 -12.699 1.00 91.12 119 CYS A N 1
ATOM 883 C CA . CYS A 1 119 ? 0.687 14.192 -11.518 1.00 91.12 119 CYS A CA 1
ATOM 884 C C . CYS A 1 119 ? 1.316 13.512 -10.292 1.00 91.12 119 CYS A C 1
ATOM 886 O O . CYS A 1 119 ? 1.499 14.181 -9.278 1.00 91.12 119 CYS A O 1
ATOM 888 N N . GLY A 1 120 ? 1.662 12.224 -10.389 1.00 93.62 120 GLY A N 1
ATOM 889 C CA . GLY A 1 120 ? 2.170 11.432 -9.270 1.00 93.62 120 GLY A CA 1
ATOM 890 C C . GLY A 1 120 ? 1.064 10.808 -8.412 1.00 93.62 120 GLY A C 1
ATOM 891 O O . GLY A 1 120 ? 1.369 10.187 -7.392 1.00 93.62 120 GLY A O 1
ATOM 892 N N . ASP A 1 121 ? -0.205 10.925 -8.816 1.00 95.00 121 ASP A N 1
ATOM 893 C CA . ASP A 1 121 ? -1.342 10.333 -8.108 1.00 95.00 121 ASP A CA 1
ATOM 894 C C . ASP A 1 121 ? -1.552 8.884 -8.545 1.00 95.00 121 ASP A C 1
ATOM 896 O O . ASP A 1 121 ? -1.270 8.517 -9.681 1.00 95.00 121 ASP A O 1
ATOM 900 N N . CYS A 1 122 ? -2.100 8.043 -7.673 1.00 96.62 122 CYS A N 1
ATOM 901 C CA . CYS A 1 122 ? -2.461 6.670 -8.013 1.00 96.62 122 CYS A CA 1
ATOM 902 C C . CYS A 1 122 ? -3.403 6.621 -9.234 1.00 96.62 122 CYS A C 1
ATOM 904 O O . CYS A 1 122 ? -4.443 7.279 -9.252 1.00 96.62 122 CYS A O 1
ATOM 906 N N . VAL A 1 123 ? -3.112 5.773 -10.225 1.00 96.31 123 VAL A N 1
ATOM 907 C CA . VAL A 1 123 ? -3.937 5.621 -11.450 1.00 96.31 123 VAL A CA 1
ATOM 908 C C . VAL A 1 123 ? -5.351 5.084 -11.204 1.00 96.31 123 VAL A C 1
ATOM 910 O O . VAL A 1 123 ? -6.219 5.170 -12.074 1.00 96.31 123 VAL A O 1
ATOM 913 N N . PHE A 1 124 ? -5.601 4.530 -10.014 1.00 96.19 124 PHE A N 1
ATOM 914 C CA . PHE A 1 124 ? -6.930 4.105 -9.574 1.00 96.19 124 PHE A CA 1
ATOM 915 C C . PHE A 1 124 ? -7.706 5.217 -8.853 1.00 96.19 124 PHE A C 1
ATOM 917 O O . PHE A 1 124 ? -8.872 5.014 -8.508 1.00 96.19 124 PHE A O 1
ATOM 924 N N . TYR A 1 125 ? -7.073 6.360 -8.575 1.00 95.31 125 TYR A N 1
ATOM 925 C CA . TYR A 1 125 ? -7.701 7.494 -7.910 1.00 95.31 125 TYR A CA 1
ATOM 926 C C . TYR A 1 125 ? -8.504 8.329 -8.902 1.00 95.31 125 TYR A C 1
ATOM 928 O O . TYR A 1 125 ? -7.990 8.791 -9.922 1.00 95.31 125 TYR A O 1
ATOM 936 N N . ALA A 1 126 ? -9.757 8.576 -8.556 1.00 93.19 126 ALA A N 1
ATOM 937 C CA . ALA A 1 126 ? -10.663 9.465 -9.251 1.00 93.19 126 ALA A CA 1
ATOM 938 C C . ALA A 1 126 ? -11.292 10.427 -8.241 1.00 93.19 126 ALA A C 1
ATOM 940 O O . ALA A 1 126 ? -11.455 10.087 -7.073 1.00 93.19 126 ALA A O 1
ATOM 941 N N . GLU A 1 127 ? -11.661 11.612 -8.700 1.00 89.44 127 GLU A N 1
ATOM 942 C CA . GLU A 1 127 ? -12.367 12.612 -7.905 1.00 89.44 127 GLU A CA 1
ATOM 943 C C . GLU A 1 127 ? -13.651 12.987 -8.644 1.00 89.44 127 GLU A C 1
ATOM 945 O O . GLU A 1 127 ? -13.653 13.053 -9.877 1.00 89.44 127 GLU A O 1
ATOM 950 N N . ASP A 1 128 ? -14.746 13.164 -7.907 1.00 83.12 128 ASP A N 1
ATOM 951 C CA . ASP A 1 128 ? -16.008 13.646 -8.466 1.00 83.12 128 ASP A CA 1
ATOM 952 C C . ASP A 1 128 ? -16.084 15.184 -8.525 1.00 83.12 128 ASP A C 1
ATOM 954 O O . ASP A 1 128 ? -15.188 15.898 -8.075 1.00 83.12 128 ASP A O 1
ATOM 958 N N . ASP A 1 129 ? -17.173 15.713 -9.095 1.00 80.25 129 ASP A N 1
ATOM 959 C CA . ASP A 1 129 ? -17.374 17.160 -9.280 1.00 80.25 129 ASP A CA 1
ATOM 960 C C . ASP A 1 129 ? -17.386 17.951 -7.953 1.00 80.25 129 ASP A C 1
ATOM 962 O O . ASP A 1 129 ? -17.170 19.168 -7.956 1.00 80.25 129 ASP A O 1
ATOM 966 N N . ASP A 1 130 ? -17.661 17.282 -6.829 1.00 82.94 130 ASP A N 1
ATOM 967 C CA . ASP A 1 130 ? -17.728 17.873 -5.491 1.00 82.94 130 ASP A CA 1
ATOM 968 C C . ASP A 1 130 ? -16.383 17.782 -4.740 1.00 82.94 130 ASP A C 1
ATOM 970 O O . ASP A 1 130 ? -16.272 18.272 -3.611 1.00 82.94 130 ASP A O 1
ATOM 974 N N . GLY A 1 131 ? -15.349 17.204 -5.363 1.00 83.25 131 GLY A N 1
ATOM 975 C CA . GLY A 1 131 ? -14.032 17.008 -4.762 1.00 83.25 131 GLY A CA 1
ATOM 976 C C . GLY A 1 131 ? -13.931 15.753 -3.891 1.00 83.25 131 GLY A C 1
ATOM 977 O O . GLY A 1 131 ? -13.023 15.645 -3.067 1.00 83.25 131 GLY A O 1
ATOM 978 N N . THR A 1 132 ? -14.881 14.820 -4.006 1.00 89.12 132 THR A N 1
ATOM 979 C CA . THR A 1 132 ? -14.859 13.567 -3.246 1.00 89.12 132 THR A CA 1
ATOM 980 C C . THR A 1 132 ? -14.022 12.534 -3.984 1.00 89.12 132 THR A C 1
ATOM 982 O O . THR A 1 132 ? -14.319 12.155 -5.117 1.00 89.12 132 THR A O 1
ATOM 985 N N . GLY A 1 133 ? -12.995 12.032 -3.308 1.00 91.31 133 GLY A N 1
ATOM 986 C CA . GLY A 1 133 ? -12.125 10.992 -3.825 1.00 91.31 133 GLY A CA 1
ATOM 987 C C . GLY A 1 133 ? -12.790 9.615 -3.875 1.00 91.31 133 GLY A C 1
ATOM 988 O O . GLY A 1 133 ? -13.602 9.235 -3.028 1.00 91.31 133 GLY A O 1
ATOM 989 N N . ALA A 1 134 ? -12.392 8.804 -4.841 1.00 92.81 134 ALA A N 1
ATOM 990 C CA . ALA A 1 134 ? -12.814 7.424 -4.979 1.00 92.81 134 ALA A CA 1
ATOM 991 C C . ALA A 1 134 ? -11.694 6.579 -5.589 1.00 92.81 134 ALA A C 1
ATOM 993 O O . ALA A 1 134 ? -10.943 7.018 -6.456 1.00 92.81 134 ALA A O 1
ATOM 994 N N . CYS A 1 135 ? -11.596 5.332 -5.135 1.00 94.25 135 CYS A N 1
ATOM 995 C CA . CYS A 1 135 ? -10.797 4.324 -5.814 1.00 94.25 135 CYS A CA 1
ATOM 996 C C . CYS A 1 135 ? -11.709 3.595 -6.799 1.00 94.25 135 CYS A C 1
ATOM 998 O O . CYS A 1 135 ? -12.691 2.987 -6.372 1.00 94.25 135 CYS A O 1
ATOM 1000 N N . VAL A 1 136 ? -11.387 3.619 -8.093 1.00 94.44 136 VAL A N 1
ATOM 1001 C CA . VAL A 1 136 ? -12.211 2.945 -9.111 1.00 94.44 136 VAL A CA 1
ATOM 1002 C C . VAL A 1 136 ? -12.237 1.423 -8.930 1.00 94.44 136 VAL A C 1
ATOM 1004 O O . VAL A 1 136 ? -13.187 0.788 -9.358 1.00 94.44 136 VAL A O 1
ATOM 1007 N N . ALA A 1 137 ? -11.248 0.840 -8.246 1.00 94.94 137 ALA A N 1
ATOM 1008 C CA . ALA A 1 137 ? -11.175 -0.585 -7.905 1.00 94.94 137 ALA A CA 1
ATOM 1009 C C . ALA A 1 137 ? -11.308 -0.813 -6.384 1.00 94.94 137 ALA A C 1
ATOM 1011 O O . ALA A 1 137 ? -10.566 -1.588 -5.783 1.00 94.94 137 ALA A O 1
ATOM 1012 N N . HIS A 1 138 ? -12.218 -0.088 -5.723 1.00 92.56 138 HIS A N 1
ATOM 1013 C CA . HIS A 1 138 ? -12.302 -0.022 -4.258 1.00 92.56 138 HIS A CA 1
ATOM 1014 C C . HIS A 1 138 ? -12.375 -1.393 -3.554 1.00 92.56 138 HIS A C 1
ATOM 1016 O O . HIS A 1 138 ? -11.805 -1.563 -2.470 1.00 92.56 138 HIS A O 1
ATOM 1022 N N . GLU A 1 139 ? -13.076 -2.363 -4.143 1.00 92.94 139 GLU A N 1
ATOM 1023 C CA . GLU A 1 139 ? -13.222 -3.710 -3.575 1.00 92.94 139 GLU A CA 1
ATOM 1024 C C . GLU A 1 139 ? -11.905 -4.504 -3.623 1.00 92.94 139 GLU A C 1
ATOM 1026 O O . GLU A 1 139 ? -11.606 -5.253 -2.694 1.00 92.94 139 GLU A O 1
ATOM 1031 N N . ASP A 1 140 ? -11.058 -4.258 -4.623 1.00 96.44 140 ASP A N 1
ATOM 1032 C CA . ASP A 1 140 ? -9.810 -4.987 -4.885 1.00 96.44 140 ASP A CA 1
ATOM 1033 C C . ASP A 1 140 ? -8.548 -4.242 -4.420 1.00 96.44 140 ASP A C 1
ATOM 1035 O O . ASP A 1 140 ? -7.430 -4.655 -4.720 1.00 96.44 140 ASP A O 1
ATOM 1039 N N . ARG A 1 141 ? -8.712 -3.165 -3.638 1.00 96.25 141 ARG A N 1
ATOM 1040 C CA . ARG A 1 141 ? -7.596 -2.378 -3.078 1.00 96.25 141 ARG A CA 1
ATOM 1041 C C . ARG A 1 141 ? -6.531 -3.266 -2.411 1.00 96.25 141 ARG A C 1
ATOM 1043 O O . ARG A 1 141 ? -6.917 -4.163 -1.660 1.00 96.25 141 ARG A O 1
ATOM 1050 N N . PRO A 1 142 ? -5.228 -2.971 -2.566 1.00 96.75 142 PRO A N 1
ATOM 1051 C CA . PRO A 1 142 ? -4.167 -3.661 -1.834 1.00 96.75 142 PRO A CA 1
ATOM 1052 C C . PRO A 1 142 ? -4.315 -3.531 -0.317 1.00 96.75 142 PRO A C 1
ATOM 1054 O O . PRO A 1 142 ? -4.928 -2.580 0.185 1.00 96.75 142 PRO A O 1
ATOM 1057 N N . LEU A 1 143 ? -3.717 -4.457 0.431 1.00 96.69 143 LEU A N 1
ATOM 1058 C CA . LEU A 1 143 ? -3.768 -4.495 1.891 1.00 96.69 143 LEU A CA 1
ATOM 1059 C C . LEU A 1 143 ? -3.262 -3.195 2.523 1.00 96.69 143 LEU A C 1
ATOM 1061 O O . LEU A 1 143 ? -3.883 -2.707 3.469 1.00 96.69 143 LEU A O 1
ATOM 1065 N N . ILE A 1 144 ? -2.209 -2.577 1.978 1.00 95.44 144 ILE A N 1
ATOM 1066 C CA . ILE A 1 144 ? -1.716 -1.278 2.464 1.00 95.44 144 ILE A CA 1
ATOM 1067 C C . ILE A 1 144 ? -2.789 -0.182 2.364 1.00 95.44 144 ILE A C 1
ATOM 1069 O O . ILE A 1 144 ? -3.003 0.565 3.316 1.00 95.44 144 ILE A O 1
ATOM 1073 N N . CYS A 1 145 ? -3.555 -0.146 1.271 1.00 96.06 145 CYS A N 1
ATOM 1074 C CA . CYS A 1 145 ? -4.629 0.827 1.066 1.00 96.06 145 CYS A CA 1
ATOM 1075 C C . CYS A 1 145 ? -5.880 0.510 1.898 1.00 96.06 145 CYS A C 1
ATOM 1077 O O . CYS A 1 145 ? -6.602 1.422 2.294 1.00 96.06 145 CYS A O 1
ATOM 1079 N N . ARG A 1 146 ? -6.167 -0.775 2.152 1.00 95.62 146 ARG A N 1
ATOM 1080 C CA . ARG A 1 146 ? -7.297 -1.207 2.997 1.00 95.62 146 ARG A CA 1
ATOM 1081 C C . ARG A 1 146 ? -7.069 -0.920 4.476 1.00 95.62 146 ARG A C 1
ATOM 1083 O O . ARG A 1 146 ? -8.037 -0.754 5.208 1.00 95.62 146 ARG A O 1
ATOM 1090 N N . THR A 1 147 ? -5.809 -0.912 4.901 1.00 96.56 147 THR A N 1
ATOM 1091 C CA . THR A 1 147 ? -5.425 -0.807 6.314 1.00 96.56 147 THR A CA 1
ATOM 1092 C C . THR A 1 147 ? -4.969 0.587 6.720 1.00 96.56 147 THR A C 1
ATOM 1094 O O . THR A 1 147 ? -4.919 0.874 7.911 1.00 96.56 147 THR A O 1
ATOM 1097 N N . TYR A 1 148 ? -4.685 1.472 5.760 1.00 95.00 148 TYR A N 1
ATOM 1098 C CA . TYR A 1 148 ? -4.392 2.877 6.025 1.00 95.00 148 TYR A CA 1
ATOM 1099 C C . TYR A 1 148 ? -5.523 3.542 6.842 1.00 95.00 148 TYR A C 1
ATOM 1101 O O . TYR A 1 148 ? -6.695 3.381 6.491 1.00 95.00 148 TYR A O 1
ATOM 1109 N N . PRO A 1 149 ? -5.211 4.314 7.902 1.00 96.06 149 PRO A N 1
ATOM 1110 C CA . PRO A 1 149 ? -3.895 4.840 8.273 1.00 96.06 149 PRO A CA 1
ATOM 1111 C C . PRO A 1 149 ? -3.145 4.005 9.318 1.00 96.06 149 PRO A C 1
ATOM 1113 O O . PRO A 1 149 ? -2.306 4.550 10.027 1.00 96.06 149 PRO A O 1
ATOM 1116 N N . PHE A 1 150 ? -3.443 2.715 9.464 1.00 96.69 150 PHE A N 1
ATOM 1117 C CA . PHE A 1 150 ? -2.854 1.877 10.505 1.00 96.69 150 PHE A CA 1
ATOM 1118 C C . PHE A 1 150 ? -1.730 0.972 9.988 1.00 96.69 150 PHE A C 1
ATOM 1120 O O . PHE A 1 150 ? -1.751 0.484 8.855 1.00 96.69 150 PHE A O 1
ATOM 1127 N N . SER A 1 151 ? -0.752 0.718 10.854 1.00 94.12 151 SER A N 1
ATOM 1128 C CA . SER A 1 151 ? 0.277 -0.312 10.686 1.00 94.12 151 SER A CA 1
ATOM 1129 C C . SER A 1 151 ? 0.548 -1.013 12.022 1.00 94.12 151 SER A C 1
ATOM 1131 O O . SER A 1 151 ? 0.119 -0.538 13.078 1.00 94.12 151 SER A O 1
ATOM 1133 N N . VAL A 1 152 ? 1.225 -2.163 11.990 1.00 91.81 152 VAL A N 1
ATOM 1134 C CA . VAL A 1 152 ? 1.700 -2.845 13.203 1.00 91.81 152 VAL A CA 1
ATOM 1135 C C . VAL A 1 152 ? 3.216 -2.822 13.194 1.00 91.81 152 VAL A C 1
ATOM 1137 O O . VAL A 1 152 ? 3.817 -3.172 12.186 1.00 91.81 152 VAL A O 1
ATOM 1140 N N . GLY A 1 153 ? 3.832 -2.420 14.302 1.00 83.88 153 GLY A N 1
ATOM 1141 C CA . GLY A 1 153 ? 5.281 -2.383 14.428 1.00 83.88 153 GLY A CA 1
ATOM 1142 C C . GLY A 1 153 ? 5.869 -3.790 14.394 1.00 83.88 153 GLY A C 1
ATOM 1143 O O . GLY A 1 153 ? 5.854 -4.480 15.402 1.00 83.88 153 GLY A O 1
ATOM 1144 N N . PHE A 1 154 ? 6.395 -4.221 13.253 1.00 81.81 154 PHE A N 1
ATOM 1145 C CA . PHE A 1 154 ? 7.389 -5.290 13.130 1.00 81.81 154 PHE A CA 1
ATOM 1146 C C . PHE A 1 154 ? 8.555 -4.754 12.289 1.00 81.81 154 PHE A C 1
ATOM 1148 O O . PHE A 1 154 ? 8.400 -3.792 11.537 1.00 81.81 154 PHE A O 1
ATOM 1155 N N . ALA A 1 155 ? 9.753 -5.323 12.416 1.00 70.88 155 ALA A N 1
ATOM 1156 C CA . ALA A 1 155 ? 10.897 -4.816 11.658 1.00 70.88 155 ALA A CA 1
ATOM 1157 C C . ALA A 1 155 ? 10.786 -5.151 10.160 1.00 70.88 155 ALA A C 1
ATOM 1159 O O . ALA A 1 155 ? 11.365 -4.444 9.339 1.00 70.88 155 ALA A O 1
ATOM 1160 N N . GLY A 1 156 ? 10.060 -6.220 9.812 1.00 67.94 156 GLY A N 1
ATOM 1161 C CA . GLY A 1 156 ? 9.805 -6.633 8.429 1.00 67.94 156 GLY A CA 1
ATOM 1162 C C . GLY A 1 156 ? 8.537 -6.066 7.777 1.00 67.94 156 GLY A C 1
ATOM 1163 O O . GLY A 1 156 ? 8.204 -6.503 6.681 1.00 67.94 156 GLY A O 1
ATOM 1164 N N . THR A 1 157 ? 7.815 -5.147 8.425 1.00 74.31 157 THR A N 1
ATOM 1165 C CA . THR A 1 157 ? 6.577 -4.548 7.885 1.00 74.31 157 THR A CA 1
ATOM 1166 C C . THR A 1 157 ? 6.826 -3.156 7.314 1.00 74.31 157 THR A C 1
ATOM 1168 O O . THR A 1 157 ? 7.550 -2.359 7.917 1.00 74.31 157 THR A O 1
ATOM 1171 N N . SER A 1 158 ? 6.195 -2.835 6.183 1.00 73.75 158 SER A N 1
ATOM 1172 C CA . SER A 1 158 ? 6.336 -1.530 5.528 1.00 73.75 158 SER A CA 1
ATOM 1173 C C . SER A 1 158 ? 5.479 -0.472 6.226 1.00 73.75 158 SER A C 1
ATOM 1175 O O . SER A 1 158 ? 4.299 -0.686 6.513 1.00 73.75 158 SER A O 1
ATOM 1177 N N . GLN A 1 159 ? 6.046 0.709 6.476 1.00 74.25 159 GLN A N 1
ATOM 1178 C CA . GLN A 1 159 ? 5.278 1.833 7.013 1.00 74.25 159 GLN A CA 1
ATOM 1179 C C . GLN A 1 159 ? 4.497 2.518 5.880 1.00 74.25 159 GLN A C 1
ATOM 1181 O O . GLN A 1 159 ? 5.080 2.805 4.834 1.00 74.25 159 GLN A O 1
ATOM 1186 N N . PRO A 1 160 ? 3.186 2.769 6.047 1.00 76.19 160 PRO A N 1
ATOM 1187 C CA . PRO A 1 160 ? 2.429 3.567 5.093 1.00 76.19 160 PRO A CA 1
ATOM 1188 C C . PRO A 1 160 ? 2.874 5.038 5.121 1.00 76.19 160 PRO A C 1
ATOM 1190 O O . PRO A 1 160 ? 3.582 5.474 6.028 1.00 76.19 160 PRO A O 1
ATOM 1193 N N . MET A 1 161 ? 2.432 5.805 4.122 1.00 74.38 161 MET A N 1
ATOM 1194 C CA . MET A 1 161 ? 2.744 7.232 4.009 1.00 74.38 161 MET A CA 1
ATOM 1195 C C . MET A 1 161 ? 2.266 8.035 5.230 1.00 74.38 161 MET A C 1
ATOM 1197 O O . MET A 1 161 ? 1.187 7.781 5.770 1.00 74.38 161 MET A O 1
ATOM 1201 N N . GLY A 1 162 ? 3.044 9.057 5.592 1.00 79.12 162 GLY A N 1
ATOM 1202 C CA . GLY A 1 162 ? 2.751 9.977 6.693 1.00 79.12 162 GLY A CA 1
ATOM 1203 C C . GLY A 1 162 ? 3.461 9.617 7.998 1.00 79.12 162 GLY A C 1
ATOM 1204 O O . GLY A 1 162 ? 3.771 8.452 8.271 1.00 79.12 162 GLY A O 1
ATOM 1205 N N . GLU A 1 163 ? 3.722 10.634 8.819 1.00 84.81 163 GLU A N 1
ATOM 1206 C CA . GLU A 1 163 ? 4.353 10.440 10.124 1.00 84.81 163 GLU A CA 1
ATOM 1207 C C . GLU A 1 163 ? 3.427 9.656 11.068 1.00 84.81 163 GLU A C 1
ATOM 1209 O O . GLU A 1 163 ? 2.200 9.778 11.025 1.00 84.81 163 GLU A O 1
ATOM 1214 N N . THR A 1 164 ? 4.003 8.856 11.965 1.00 91.38 164 THR A N 1
ATOM 1215 C CA . THR A 1 164 ? 3.236 8.246 13.056 1.00 91.38 164 THR A CA 1
ATOM 1216 C C . THR A 1 164 ? 2.797 9.335 14.036 1.00 91.38 164 THR A C 1
ATOM 1218 O O . THR A 1 164 ? 3.634 9.966 14.683 1.00 91.38 164 THR A O 1
ATOM 1221 N N . VAL A 1 165 ? 1.486 9.527 14.182 1.00 94.75 165 VAL A N 1
ATOM 1222 C CA . VAL A 1 165 ? 0.885 10.553 15.056 1.00 94.75 165 VAL A CA 1
ATOM 1223 C C . VAL A 1 165 ? 0.287 9.991 16.339 1.00 94.75 165 VAL A C 1
ATOM 1225 O O . VAL A 1 165 ? 0.129 10.735 17.307 1.00 94.75 165 VAL A O 1
ATOM 1228 N N . ASP A 1 166 ? -0.021 8.693 16.368 1.00 93.75 166 ASP A N 1
ATOM 1229 C CA . ASP A 1 166 ? -0.497 7.991 17.561 1.00 93.75 166 ASP A CA 1
ATOM 1230 C C . ASP A 1 166 ? -0.016 6.532 17.567 1.00 93.75 166 ASP A C 1
ATOM 1232 O O . ASP A 1 166 ? 0.347 5.968 16.529 1.00 93.75 166 ASP A O 1
ATOM 1236 N N . SER A 1 167 ? 0.016 5.911 18.745 1.00 92.94 167 SER A N 1
ATOM 1237 C CA . SER A 1 167 ? 0.400 4.511 18.892 1.00 92.94 167 SER A CA 1
ATOM 1238 C C . SER A 1 167 ? -0.196 3.863 20.139 1.00 92.94 167 SER A C 1
ATOM 1240 O O . SER A 1 167 ? -0.193 4.455 21.219 1.00 92.94 167 SER A O 1
ATOM 1242 N N . VAL A 1 168 ? -0.634 2.610 20.014 1.00 93.62 168 VAL A N 1
ATOM 1243 C CA . VAL A 1 168 ? -1.194 1.811 21.110 1.00 93.62 168 VAL A CA 1
ATOM 1244 C C . VAL A 1 168 ? -0.466 0.473 21.192 1.00 93.62 168 VAL A C 1
ATOM 1246 O O . VAL A 1 168 ? -0.465 -0.307 20.244 1.00 93.62 168 VAL A O 1
ATOM 1249 N N . ALA A 1 169 ? 0.145 0.186 22.342 1.00 90.75 169 ALA A N 1
ATOM 1250 C CA . ALA A 1 169 ? 0.777 -1.106 22.597 1.00 90.75 169 ALA A CA 1
ATOM 1251 C C . ALA A 1 169 ? -0.274 -2.187 22.899 1.00 90.75 169 ALA A C 1
ATOM 1253 O O . ALA A 1 169 ? -1.111 -2.023 23.794 1.00 90.75 169 ALA A O 1
ATOM 1254 N N . LEU A 1 170 ? -0.197 -3.313 22.192 1.00 83.75 170 LEU A N 1
ATOM 1255 C CA . LEU A 1 170 ? -1.043 -4.480 22.423 1.00 83.75 170 LEU A CA 1
ATOM 1256 C C . LEU A 1 170 ? -0.518 -5.239 23.655 1.00 83.75 170 LEU A C 1
ATOM 1258 O O . LEU A 1 170 ? 0.680 -5.471 23.795 1.00 83.75 170 LEU A O 1
ATOM 1262 N N . GLY A 1 171 ? -1.407 -5.591 24.591 1.00 63.69 171 GLY A N 1
ATOM 1263 C CA . GLY A 1 171 ? -1.051 -6.334 25.813 1.00 63.69 171 GLY A CA 1
ATOM 1264 C C . GLY A 1 171 ? -1.101 -5.557 27.139 1.00 63.69 171 GLY A C 1
ATOM 1265 O O . GLY A 1 171 ? -0.887 -6.151 28.195 1.00 63.69 171 GLY A O 1
ATOM 1266 N N . ALA A 1 172 ? -1.456 -4.265 27.151 1.00 48.56 172 ALA A N 1
ATOM 1267 C CA . ALA A 1 172 ? -1.624 -3.510 28.404 1.00 48.56 172 ALA A CA 1
ATOM 1268 C C . ALA A 1 172 ? -3.016 -3.659 29.062 1.00 48.56 172 ALA A C 1
ATOM 1270 O O . ALA A 1 172 ? -3.176 -3.357 30.247 1.00 48.56 172 ALA A O 1
ATOM 1271 N N . GLN A 1 173 ? -4.033 -4.139 28.338 1.00 43.22 173 GLN A N 1
ATOM 1272 C CA . GLN A 1 173 ? -5.435 -4.060 28.789 1.00 43.22 173 GLN A CA 1
ATOM 1273 C C . GLN A 1 173 ? -5.977 -5.359 29.422 1.00 43.22 173 GLN A C 1
ATOM 1275 O O . GLN A 1 173 ? -7.163 -5.475 29.718 1.00 43.22 173 GLN A O 1
ATOM 1280 N N . GLY A 1 174 ? -5.095 -6.317 29.733 1.00 38.66 174 GLY A N 1
ATOM 1281 C CA . GLY A 1 174 ? -5.434 -7.596 30.371 1.00 38.66 174 GLY A CA 1
ATOM 1282 C C . GLY A 1 174 ? -5.275 -7.669 31.898 1.00 38.66 174 GLY A C 1
ATOM 1283 O O . GLY A 1 174 ? -5.314 -8.768 32.447 1.00 38.66 174 GLY A O 1
ATOM 1284 N N . SER A 1 175 ? -5.078 -6.559 32.626 1.00 38.34 175 SER A N 1
ATOM 1285 C CA . SER A 1 175 ? -4.895 -6.609 34.094 1.00 38.34 175 SER A CA 1
ATOM 1286 C C . SER A 1 175 ? -5.753 -5.628 34.900 1.00 38.34 175 SER A C 1
ATOM 1288 O O . SER A 1 175 ? -5.298 -4.973 35.837 1.00 38.34 175 SER A O 1
ATOM 1290 N N . ALA A 1 176 ? -7.065 -5.632 34.665 1.00 37.94 176 ALA A N 1
ATOM 1291 C CA . ALA A 1 176 ? -8.007 -5.281 35.728 1.00 37.94 176 ALA A CA 1
ATOM 1292 C C . ALA A 1 176 ? -8.054 -6.414 36.780 1.00 37.94 176 ALA A C 1
ATOM 1294 O O . ALA A 1 176 ? -9.027 -7.158 36.872 1.00 37.94 176 ALA A O 1
ATOM 1295 N N . GLY A 1 177 ? -6.983 -6.564 37.571 1.00 36.44 177 GLY A N 1
ATOM 1296 C CA . GLY A 1 177 ? -6.966 -7.449 38.740 1.00 36.44 177 GLY A CA 1
ATOM 1297 C C . GLY A 1 177 ? -5.689 -8.257 38.958 1.00 36.44 177 GLY A C 1
ATOM 1298 O O . GLY A 1 177 ? -5.727 -9.480 38.908 1.00 36.44 177 GLY A O 1
ATOM 1299 N N . SER A 1 178 ? -4.582 -7.608 39.315 1.00 32.47 178 SER A N 1
ATOM 1300 C CA . SER A 1 178 ? -3.539 -8.259 40.116 1.00 32.47 178 SER A CA 1
ATOM 1301 C C . SER A 1 178 ? -2.776 -7.221 40.928 1.00 32.47 178 SER A C 1
ATOM 1303 O O . SER A 1 178 ? -2.058 -6.375 40.402 1.00 32.47 178 SER A O 1
ATOM 1305 N N . VAL A 1 179 ? -2.979 -7.269 42.241 1.00 36.19 179 VAL A N 1
ATOM 1306 C CA . VAL A 1 179 ? -2.184 -6.535 43.217 1.00 36.19 179 VAL A CA 1
ATOM 1307 C C . VAL A 1 179 ? -1.011 -7.440 43.589 1.00 36.19 179 VAL A C 1
ATOM 1309 O O . VAL A 1 179 ? -1.219 -8.462 44.237 1.00 36.19 179 VAL A O 1
ATOM 1312 N N . GLY A 1 180 ? 0.208 -7.024 43.249 1.00 31.06 180 GLY A N 1
ATOM 1313 C CA . GLY A 1 180 ? 1.429 -7.454 43.933 1.00 31.06 180 GLY A CA 1
ATOM 1314 C C . GLY A 1 180 ? 2.300 -8.481 43.209 1.00 31.06 180 GLY A C 1
ATOM 1315 O O . GLY A 1 180 ? 1.839 -9.540 42.801 1.00 31.06 180 GLY A O 1
ATOM 1316 N N . GLY A 1 181 ? 3.600 -8.179 43.174 1.00 30.81 181 GLY A N 1
ATOM 1317 C CA . GLY A 1 181 ? 4.659 -9.130 42.847 1.00 30.81 181 GLY A CA 1
ATOM 1318 C C . GLY A 1 181 ? 5.701 -8.532 41.918 1.00 30.81 181 GLY A C 1
ATOM 1319 O O . GLY A 1 181 ? 5.648 -8.755 40.719 1.00 30.81 181 GLY A O 1
ATOM 1320 N N . ALA A 1 182 ? 6.633 -7.758 42.475 1.00 43.44 182 ALA A N 1
ATOM 1321 C CA . ALA A 1 182 ? 7.882 -7.459 41.793 1.00 43.44 182 ALA A CA 1
ATOM 1322 C C . ALA A 1 182 ? 8.688 -8.761 41.710 1.00 43.44 182 ALA A C 1
ATOM 1324 O O . ALA A 1 182 ? 9.306 -9.144 42.700 1.00 43.44 182 ALA A O 1
ATOM 1325 N N . ASP A 1 183 ? 8.647 -9.424 40.560 1.00 32.22 183 ASP A N 1
ATOM 1326 C CA . ASP A 1 183 ? 9.689 -10.355 40.155 1.00 32.22 183 ASP A CA 1
ATOM 1327 C C . ASP A 1 183 ? 10.300 -9.844 38.849 1.00 32.22 183 ASP A C 1
ATOM 1329 O O . ASP A 1 183 ? 9.686 -9.797 37.787 1.00 32.22 183 ASP A O 1
ATOM 1333 N N . ASP A 1 184 ? 11.529 -9.379 39.035 1.00 45.28 184 ASP A N 1
ATOM 1334 C CA . ASP A 1 184 ? 12.554 -9.042 38.067 1.00 45.28 184 ASP A CA 1
ATOM 1335 C C . ASP A 1 184 ? 12.889 -10.281 37.226 1.00 45.28 184 ASP A C 1
ATOM 1337 O O . ASP A 1 184 ? 13.799 -11.054 37.527 1.00 45.28 184 ASP A O 1
ATOM 1341 N N . THR A 1 185 ? 12.109 -10.505 36.175 1.00 38.22 185 THR A N 1
ATOM 1342 C CA . THR A 1 185 ? 12.554 -11.274 35.016 1.00 38.22 185 THR A CA 1
ATOM 1343 C C . THR A 1 185 ? 12.658 -10.293 33.871 1.00 38.22 185 THR A C 1
ATOM 1345 O O . THR A 1 185 ? 11.641 -9.851 33.344 1.00 38.22 185 THR A O 1
ATOM 1348 N N . GLY A 1 186 ? 13.896 -9.913 33.556 1.00 38.97 186 GLY A N 1
ATOM 1349 C CA . GLY A 1 186 ? 14.225 -9.049 32.436 1.00 38.97 186 GLY A CA 1
ATOM 1350 C C . GLY A 1 186 ? 13.688 -9.631 31.137 1.00 38.97 186 GLY A C 1
ATOM 1351 O O . GLY A 1 186 ? 14.280 -10.546 30.570 1.00 38.97 186 GLY A O 1
ATOM 1352 N N . ASP A 1 187 ? 12.571 -9.075 30.686 1.00 42.81 187 ASP A N 1
ATOM 1353 C CA . ASP A 1 187 ? 12.193 -9.044 29.285 1.00 42.81 187 ASP A CA 1
ATOM 1354 C C . ASP A 1 187 ? 12.681 -7.704 28.721 1.00 42.81 187 ASP A C 1
ATOM 1356 O O . ASP A 1 187 ? 11.957 -6.721 28.621 1.00 42.81 187 ASP A O 1
ATOM 1360 N N . GLU A 1 188 ? 13.977 -7.632 28.427 1.00 36.28 188 GLU A N 1
ATOM 1361 C CA . GLU A 1 188 ? 14.552 -6.568 27.593 1.00 36.28 188 GLU A CA 1
ATOM 1362 C C . GLU A 1 188 ? 14.439 -6.988 26.112 1.00 36.28 188 GLU A C 1
ATOM 1364 O O . GLU A 1 188 ? 15.417 -6.957 25.363 1.00 36.28 188 GLU A O 1
ATOM 1369 N N . GLY A 1 189 ? 13.250 -7.472 25.721 1.00 35.16 189 GLY A N 1
ATOM 1370 C CA . GLY A 1 189 ? 12.999 -8.182 24.464 1.00 35.16 189 GLY A CA 1
ATOM 1371 C C . GLY A 1 189 ? 11.743 -7.756 23.699 1.00 35.16 189 GLY A C 1
ATOM 1372 O O . GLY A 1 189 ? 11.705 -7.969 22.486 1.00 35.16 189 GLY A O 1
ATOM 1373 N N . ALA A 1 190 ? 10.769 -7.099 24.336 1.00 44.03 190 ALA A N 1
ATOM 1374 C CA . ALA A 1 190 ? 9.681 -6.417 23.637 1.00 44.03 190 ALA A CA 1
ATOM 1375 C C . ALA A 1 190 ? 10.198 -5.145 22.932 1.00 44.03 190 ALA A C 1
ATOM 1377 O O . ALA A 1 190 ? 9.996 -4.016 23.379 1.00 44.03 190 ALA A O 1
ATOM 1378 N N . GLY A 1 191 ? 10.926 -5.335 21.824 1.00 47.81 191 GLY A N 1
ATOM 1379 C CA . GLY A 1 191 ? 11.023 -4.316 20.776 1.00 47.81 191 GLY A CA 1
ATOM 1380 C C . GLY A 1 191 ? 9.624 -3.984 20.250 1.00 47.81 191 GLY A C 1
ATOM 1381 O O . GLY A 1 191 ? 8.670 -4.658 20.611 1.00 47.81 191 GLY A O 1
ATOM 1382 N N . GLU A 1 192 ? 9.498 -2.980 19.390 1.00 54.09 192 GLU A N 1
ATOM 1383 C CA . GLU A 1 192 ? 8.248 -2.376 18.868 1.00 54.09 192 GLU A CA 1
ATOM 1384 C C . GLU A 1 192 ? 7.195 -3.348 18.262 1.00 54.09 192 GLU A C 1
ATOM 1386 O O . GLU A 1 192 ? 6.118 -2.909 17.867 1.00 54.09 192 GLU A O 1
ATOM 1391 N N . ALA A 1 193 ? 7.481 -4.656 18.252 1.00 62.78 193 ALA A N 1
ATOM 1392 C CA . ALA A 1 193 ? 6.576 -5.784 18.052 1.00 62.78 193 ALA A CA 1
ATOM 1393 C C . ALA A 1 193 ? 5.258 -5.628 18.828 1.00 62.78 193 ALA A C 1
ATOM 1395 O O . ALA A 1 193 ? 5.231 -5.624 20.060 1.00 62.78 193 ALA A O 1
ATOM 1396 N N . GLY A 1 194 ? 4.149 -5.558 18.090 1.00 75.06 194 GLY A N 1
ATOM 1397 C CA . GLY A 1 194 ? 2.808 -5.505 18.677 1.00 75.06 194 GLY A CA 1
ATOM 1398 C C . GLY A 1 194 ? 2.367 -4.109 19.121 1.00 75.06 194 GLY A C 1
ATOM 1399 O O . GLY A 1 194 ? 1.524 -3.988 20.006 1.00 75.06 194 GLY A O 1
ATOM 1400 N N . VAL A 1 195 ? 2.906 -3.049 18.522 1.00 90.38 195 VAL A N 1
ATOM 1401 C CA . VAL A 1 195 ? 2.346 -1.694 18.628 1.00 90.38 195 VAL A CA 1
ATOM 1402 C C . VAL A 1 195 ? 1.502 -1.403 17.390 1.00 90.38 195 VAL A C 1
ATOM 1404 O O . VAL A 1 195 ? 1.973 -1.578 16.271 1.00 90.38 195 VAL A O 1
ATOM 1407 N N . VAL A 1 196 ? 0.259 -0.956 17.573 1.00 95.00 196 VAL A N 1
ATOM 1408 C CA . VAL A 1 196 ? -0.552 -0.388 16.487 1.00 95.00 196 VAL A CA 1
ATOM 1409 C C . VAL A 1 196 ? -0.165 1.072 16.334 1.00 95.00 196 VAL A C 1
ATOM 1411 O O . VAL A 1 196 ? -0.282 1.834 17.292 1.00 95.00 196 VAL A O 1
ATOM 1414 N N . HIS A 1 197 ? 0.280 1.462 15.147 1.00 94.94 197 HIS A N 1
ATOM 1415 C CA . HIS A 1 197 ? 0.598 2.843 14.804 1.00 94.94 197 HIS A CA 1
ATOM 1416 C C . HIS A 1 197 ? -0.516 3.439 13.953 1.00 94.94 197 HIS A C 1
ATOM 1418 O O . HIS A 1 197 ? -1.051 2.761 13.077 1.00 94.94 197 HIS A O 1
ATOM 1424 N N . ALA A 1 198 ? -0.832 4.709 14.191 1.00 96.31 198 ALA A N 1
ATOM 1425 C CA . ALA A 1 198 ? -1.677 5.509 13.319 1.00 96.31 198 ALA A CA 1
ATOM 1426 C C . ALA A 1 198 ? -0.842 6.600 12.651 1.00 96.31 198 ALA A C 1
ATOM 1428 O O . ALA A 1 198 ? -0.106 7.333 13.317 1.00 96.31 198 ALA A O 1
ATOM 1429 N N . HIS A 1 199 ? -0.977 6.695 11.336 1.00 94.81 199 HIS A N 1
ATOM 1430 C CA . HIS A 1 199 ? -0.258 7.633 10.487 1.00 94.81 199 HIS A CA 1
ATOM 1431 C C . HIS A 1 199 ? -1.125 8.849 10.164 1.00 94.81 199 HIS A C 1
ATOM 1433 O O . HIS A 1 199 ? -2.353 8.771 10.218 1.00 94.81 199 HIS A O 1
ATOM 1439 N N . GLU A 1 200 ? -0.500 9.981 9.846 1.00 94.38 200 GLU A N 1
ATOM 1440 C CA . GLU A 1 200 ? -1.189 11.237 9.532 1.00 94.38 200 GLU A CA 1
ATOM 1441 C C . GLU A 1 200 ? -2.379 11.044 8.584 1.00 94.38 200 GLU A C 1
ATOM 1443 O O . GLU A 1 200 ? -2.207 10.728 7.413 1.00 94.38 200 GLU A O 1
ATOM 1448 N N . CYS A 1 201 ? -3.596 11.264 9.088 1.00 95.50 201 CYS A N 1
ATOM 1449 C CA . CYS A 1 201 ? -4.826 11.187 8.310 1.00 95.50 201 CYS A CA 1
ATOM 1450 C C . CYS A 1 201 ? -5.920 12.056 8.948 1.00 95.50 201 CYS A C 1
ATOM 1452 O O . CYS A 1 201 ? -6.133 12.018 10.159 1.00 95.50 201 CYS A O 1
ATOM 1454 N N . GLU A 1 202 ? -6.670 12.803 8.131 1.00 94.31 202 GLU A N 1
ATOM 1455 C CA . GLU A 1 202 ? -7.791 13.644 8.593 1.00 94.31 202 GLU A CA 1
ATOM 1456 C C . GLU A 1 202 ? -8.957 12.825 9.190 1.00 94.31 202 GLU A C 1
ATOM 1458 O O . GLU A 1 202 ? -9.791 13.339 9.940 1.00 94.31 202 GLU A O 1
ATOM 1463 N N . GLY A 1 203 ? -9.032 11.536 8.852 1.00 95.25 203 GLY A N 1
ATOM 1464 C CA . GLY A 1 203 ? -10.056 10.623 9.355 1.00 95.25 203 GLY A CA 1
ATOM 1465 C C . GLY A 1 203 ? -9.867 10.193 10.812 1.00 95.25 203 GLY A C 1
ATOM 1466 O O . GLY A 1 203 ? -10.790 9.618 11.384 1.00 95.25 203 GLY A O 1
ATOM 1467 N N . LEU A 1 204 ? -8.699 10.441 11.414 1.00 97.19 204 LEU A N 1
ATOM 1468 C CA . LEU A 1 204 ? -8.383 10.004 12.777 1.00 97.19 204 LEU A CA 1
ATOM 1469 C C . LEU A 1 204 ? -9.185 10.748 13.856 1.00 97.19 204 LEU A C 1
ATOM 1471 O O . LEU A 1 204 ? -9.588 11.900 13.684 1.00 97.19 204 LEU A O 1
ATOM 1475 N N . GLY A 1 205 ? -9.391 10.082 14.997 1.00 96.44 205 GLY A N 1
ATOM 1476 C CA . GLY A 1 205 ? -10.100 10.627 16.161 1.00 96.44 205 GLY A CA 1
ATOM 1477 C C . GLY A 1 205 ? -11.626 10.665 16.022 1.00 96.44 205 GLY A C 1
ATOM 1478 O O . GLY A 1 205 ? -12.304 11.266 16.858 1.00 96.44 205 GLY A O 1
ATOM 1479 N N . ARG A 1 206 ? -12.170 10.058 14.962 1.00 96.19 206 ARG A N 1
ATOM 1480 C CA . ARG A 1 206 ? -13.612 9.897 14.720 1.00 96.19 206 ARG A CA 1
ATOM 1481 C C . ARG A 1 206 ? -14.110 8.575 15.300 1.00 96.19 206 ARG A C 1
ATOM 1483 O O . ARG A 1 206 ? -13.337 7.633 15.446 1.00 96.19 206 ARG A O 1
ATOM 1490 N N . ASP A 1 207 ? -15.400 8.497 15.612 1.00 95.38 207 ASP A N 1
ATOM 1491 C CA . ASP A 1 207 ? -15.995 7.256 16.110 1.00 95.38 207 ASP A CA 1
ATOM 1492 C C . ASP A 1 207 ? -16.003 6.191 15.001 1.00 95.38 207 ASP A C 1
ATOM 1494 O O . ASP A 1 207 ? -16.487 6.443 13.899 1.00 95.38 207 ASP A O 1
ATOM 1498 N N . ILE A 1 208 ? -15.513 4.993 15.314 1.00 97.31 208 ILE A N 1
ATOM 1499 C CA . ILE A 1 208 ? -15.588 3.811 14.449 1.00 97.31 208 ILE A CA 1
ATOM 1500 C C . ILE A 1 208 ? -16.515 2.780 15.096 1.00 97.31 208 ILE A C 1
ATOM 1502 O O . ILE A 1 208 ? -16.496 2.595 16.315 1.00 97.31 208 ILE A O 1
ATOM 1506 N N . ALA A 1 209 ? -17.368 2.125 14.306 1.00 97.50 209 ALA A N 1
ATOM 1507 C CA . ALA A 1 209 ? -18.190 1.041 14.829 1.00 97.50 209 ALA A CA 1
ATOM 1508 C C . ALA A 1 209 ? -17.316 -0.184 15.126 1.00 97.50 209 ALA A C 1
ATOM 1510 O O . ALA A 1 209 ? -16.388 -0.480 14.378 1.00 97.50 209 ALA A O 1
ATOM 1511 N N . ARG A 1 210 ? -17.655 -0.947 16.171 1.00 97.44 210 ARG A N 1
ATOM 1512 C CA . ARG A 1 210 ? -16.909 -2.161 16.538 1.00 97.44 210 ARG A CA 1
ATOM 1513 C C . ARG A 1 210 ? -16.731 -3.135 15.377 1.00 97.44 210 ARG A C 1
ATOM 1515 O O . ARG A 1 210 ? -15.650 -3.675 15.202 1.00 97.44 210 ARG A O 1
ATOM 1522 N N . GLU A 1 211 ? -17.780 -3.341 14.588 1.00 98.06 211 GLU A N 1
ATOM 1523 C CA . GLU A 1 211 ? -17.734 -4.222 13.416 1.00 98.06 211 GLU A CA 1
ATOM 1524 C C . GLU A 1 211 ? -16.698 -3.737 12.389 1.00 98.06 211 GLU A C 1
ATOM 1526 O O . GLU A 1 211 ? -15.844 -4.518 11.978 1.00 98.06 211 GLU A O 1
ATOM 1531 N N . ASP A 1 212 ? -16.687 -2.437 12.078 1.00 97.31 212 ASP A N 1
ATOM 1532 C CA . ASP A 1 212 ? -15.709 -1.830 11.166 1.00 97.31 212 ASP A CA 1
ATOM 1533 C C . ASP A 1 212 ? -14.280 -1.890 11.737 1.00 97.31 212 ASP A C 1
ATOM 1535 O O . ASP A 1 212 ? -13.318 -2.135 11.007 1.00 97.31 212 ASP A O 1
ATOM 1539 N N . ALA A 1 213 ? -14.124 -1.707 13.053 1.00 98.25 213 ALA A N 1
ATOM 1540 C CA . ALA A 1 213 ? -12.835 -1.828 13.728 1.00 98.25 213 ALA A CA 1
ATOM 1541 C C . ALA A 1 213 ? -12.304 -3.269 13.700 1.00 98.25 213 ALA A C 1
ATOM 1543 O O . ALA A 1 213 ? -11.111 -3.477 13.496 1.00 98.25 213 ALA A O 1
ATOM 1544 N N . GLU A 1 214 ? -13.170 -4.272 13.864 1.00 98.56 214 GLU A N 1
ATOM 1545 C CA . GLU A 1 214 ? -12.794 -5.681 13.733 1.00 98.56 214 GLU A CA 1
ATOM 1546 C C . GLU A 1 214 ? -12.466 -6.063 12.283 1.00 98.56 214 GLU A C 1
ATOM 1548 O O . GLU A 1 214 ? -11.534 -6.836 12.048 1.00 98.56 214 GLU A O 1
ATOM 1553 N N . ASP A 1 215 ? -13.198 -5.533 11.302 1.00 98.06 215 ASP A N 1
ATOM 1554 C CA . ASP A 1 215 ? -12.893 -5.709 9.879 1.00 98.06 215 ASP A CA 1
ATOM 1555 C C . ASP A 1 215 ? -11.506 -5.144 9.547 1.00 98.06 215 ASP A C 1
ATOM 1557 O O . ASP A 1 215 ? -10.671 -5.841 8.956 1.00 98.06 215 ASP A O 1
ATOM 1561 N N . LEU A 1 216 ? -11.222 -3.925 10.013 1.00 97.75 216 LEU A N 1
ATOM 1562 C CA . LEU A 1 216 ? -9.923 -3.280 9.853 1.00 97.75 216 LEU A CA 1
ATOM 1563 C C . LEU A 1 216 ? -8.815 -4.029 10.604 1.00 97.75 216 LEU A C 1
ATOM 1565 O O . LEU A 1 216 ? -7.737 -4.230 10.052 1.00 97.75 216 LEU A O 1
ATOM 1569 N N . ALA A 1 217 ? -9.085 -4.522 11.815 1.00 98.12 217 ALA A N 1
ATOM 1570 C CA . ALA A 1 217 ? -8.155 -5.337 12.593 1.00 98.12 217 ALA A CA 1
ATOM 1571 C C . ALA A 1 217 ? -7.790 -6.650 11.886 1.00 98.12 217 ALA A C 1
ATOM 1573 O O . ALA A 1 217 ? -6.624 -7.051 11.880 1.00 98.12 217 ALA A O 1
ATOM 1574 N N . ARG A 1 218 ? -8.766 -7.324 11.261 1.00 98.50 218 ARG A N 1
ATOM 1575 C CA . ARG A 1 218 ? -8.518 -8.549 10.482 1.00 98.50 218 ARG A CA 1
ATOM 1576 C C . ARG A 1 218 ? -7.653 -8.258 9.261 1.00 98.50 218 ARG A C 1
ATOM 1578 O O . ARG A 1 218 ? -6.677 -8.976 9.052 1.00 98.50 218 ARG A O 1
ATOM 1585 N N . ALA A 1 219 ? -7.954 -7.190 8.522 1.00 97.94 219 ALA A N 1
ATOM 1586 C CA . ALA A 1 219 ? -7.141 -6.759 7.387 1.00 97.94 219 ALA A CA 1
ATOM 1587 C C . ALA A 1 219 ? -5.722 -6.346 7.816 1.00 97.94 219 ALA A C 1
ATOM 1589 O O . ALA A 1 219 ? -4.749 -6.678 7.145 1.00 97.94 219 ALA A O 1
ATOM 1590 N N . LEU A 1 220 ? -5.588 -5.667 8.957 1.00 96.81 220 LEU A N 1
ATOM 1591 C CA . LEU A 1 220 ? -4.306 -5.223 9.500 1.00 96.81 220 LEU A CA 1
ATOM 1592 C C . LEU A 1 220 ? -3.434 -6.408 9.931 1.00 96.81 220 LEU A C 1
ATOM 1594 O O . LEU A 1 220 ? -2.246 -6.451 9.614 1.00 96.81 220 LEU A O 1
ATOM 1598 N N . LYS A 1 221 ? -4.031 -7.409 10.587 1.00 97.25 221 LYS A N 1
ATOM 1599 C CA . LYS A 1 221 ? -3.346 -8.666 10.899 1.00 97.25 221 LYS A CA 1
ATOM 1600 C C . LYS A 1 221 ? -2.938 -9.417 9.630 1.00 97.25 221 LYS A C 1
ATOM 1602 O O . LYS A 1 221 ? -1.810 -9.897 9.552 1.00 97.25 221 LYS A O 1
ATOM 1607 N N . GLU A 1 222 ? -3.840 -9.532 8.654 1.00 97.75 222 GLU A N 1
ATOM 1608 C CA . GLU A 1 222 ? -3.553 -10.172 7.364 1.00 97.75 222 GLU A CA 1
ATOM 1609 C C . GLU A 1 222 ? -2.369 -9.497 6.668 1.00 97.75 222 GLU A C 1
ATOM 1611 O O . GLU A 1 222 ? -1.442 -10.184 6.242 1.00 97.75 222 GLU A O 1
ATOM 1616 N N . ARG A 1 223 ? -2.359 -8.161 6.634 1.00 96.88 223 ARG A N 1
ATOM 1617 C CA . ARG A 1 223 ? -1.257 -7.366 6.097 1.00 96.88 223 ARG A CA 1
ATOM 1618 C C . ARG A 1 223 ? 0.064 -7.656 6.795 1.00 96.88 223 ARG A C 1
ATOM 1620 O O . ARG A 1 223 ? 1.028 -7.962 6.107 1.00 96.88 223 ARG A O 1
ATOM 1627 N N . ALA A 1 224 ? 0.106 -7.605 8.126 1.00 95.50 224 ALA A N 1
ATOM 1628 C CA . ALA A 1 224 ? 1.340 -7.838 8.878 1.00 95.50 224 ALA A CA 1
ATOM 1629 C C . ALA A 1 224 ? 1.919 -9.239 8.613 1.00 95.50 224 ALA A C 1
ATOM 1631 O O . ALA A 1 224 ? 3.119 -9.394 8.401 1.00 95.50 224 ALA A O 1
ATOM 1632 N N . VAL A 1 225 ? 1.059 -10.264 8.578 1.00 96.69 225 VAL A N 1
ATOM 1633 C CA . VAL A 1 225 ? 1.470 -11.634 8.235 1.00 96.69 225 VAL A CA 1
ATOM 1634 C C . VAL A 1 225 ? 1.992 -11.699 6.801 1.00 96.69 225 VAL A C 1
ATOM 1636 O O . VAL A 1 225 ? 3.053 -12.276 6.573 1.00 96.69 225 VAL A O 1
ATOM 1639 N N . ARG A 1 226 ? 1.272 -11.099 5.846 1.00 96.94 226 ARG A N 1
ATOM 1640 C CA . ARG A 1 226 ? 1.649 -11.148 4.434 1.00 96.94 226 ARG A CA 1
ATOM 1641 C C . ARG A 1 226 ? 2.961 -10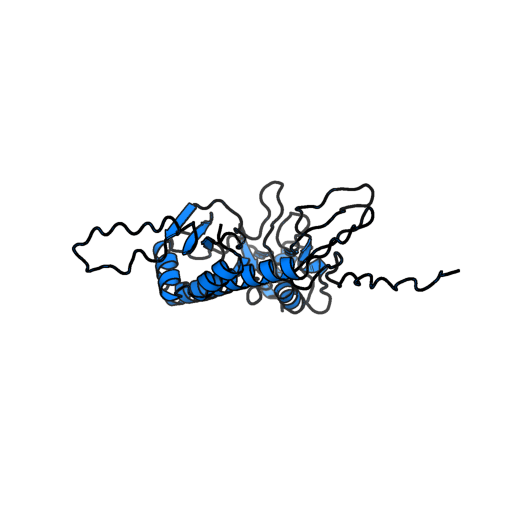.413 4.167 1.00 96.94 226 ARG A C 1
ATOM 1643 O O . ARG A 1 226 ? 3.819 -10.988 3.518 1.00 96.94 226 ARG A O 1
ATOM 1650 N N . GLU A 1 227 ? 3.153 -9.210 4.703 1.00 95.75 227 GLU A N 1
ATOM 1651 C CA . GLU A 1 227 ? 4.408 -8.450 4.569 1.00 95.75 227 GLU A CA 1
ATOM 1652 C C . GLU A 1 227 ? 5.622 -9.279 5.016 1.00 95.75 227 GLU A C 1
ATOM 1654 O O . GLU A 1 227 ? 6.630 -9.340 4.313 1.00 95.75 227 GLU A O 1
ATOM 1659 N N . LEU A 1 228 ? 5.502 -10.007 6.129 1.00 96.06 228 LEU A N 1
ATOM 1660 C CA . LEU A 1 228 ? 6.571 -10.872 6.630 1.00 96.06 228 LEU A CA 1
ATOM 1661 C C . LEU A 1 228 ? 6.784 -12.124 5.766 1.00 96.06 228 LEU A C 1
ATOM 1663 O O . LEU A 1 228 ? 7.928 -12.518 5.541 1.00 96.06 228 LEU A O 1
ATOM 1667 N N . GLU A 1 229 ? 5.715 -12.751 5.266 1.00 97.31 229 GLU A N 1
ATOM 1668 C CA . GLU A 1 229 ? 5.814 -13.876 4.322 1.00 97.31 229 GLU A CA 1
ATOM 1669 C C . GLU A 1 229 ? 6.502 -13.458 3.015 1.00 97.31 229 GLU A C 1
ATOM 1671 O O . GLU A 1 229 ? 7.382 -14.169 2.527 1.00 97.31 229 GLU A O 1
ATOM 1676 N N . GLU A 1 230 ? 6.154 -12.286 2.491 1.00 97.12 230 GLU A N 1
ATOM 1677 C CA . GLU A 1 230 ? 6.718 -11.715 1.268 1.00 97.12 230 GLU A CA 1
ATOM 1678 C C . GLU A 1 230 ? 8.192 -11.344 1.472 1.00 97.12 230 GLU A C 1
ATOM 1680 O O . GLU A 1 230 ? 9.036 -11.731 0.666 1.00 97.12 230 GLU A O 1
ATOM 1685 N N . ALA A 1 231 ? 8.543 -10.708 2.595 1.00 95.19 231 ALA A N 1
ATOM 1686 C CA . ALA A 1 231 ? 9.931 -10.390 2.935 1.00 95.19 231 ALA A CA 1
ATOM 1687 C C . ALA A 1 231 ? 10.809 -11.649 3.081 1.00 95.19 231 ALA A C 1
ATOM 1689 O O . ALA A 1 231 ? 11.951 -11.680 2.608 1.00 95.19 231 ALA A O 1
ATOM 1690 N N . ILE A 1 232 ? 10.285 -12.708 3.711 1.00 96.38 232 ILE A N 1
ATOM 1691 C CA . ILE A 1 232 ? 10.964 -14.011 3.798 1.00 96.38 232 ILE A CA 1
ATOM 1692 C C . ILE A 1 232 ? 11.156 -14.605 2.401 1.00 96.38 232 ILE A C 1
ATOM 1694 O O . ILE A 1 232 ? 12.252 -15.064 2.081 1.00 96.38 232 ILE A O 1
ATOM 1698 N N . ALA A 1 233 ? 10.122 -14.572 1.561 1.00 96.75 233 ALA A N 1
ATOM 1699 C CA . ALA A 1 233 ? 10.173 -15.128 0.216 1.00 96.75 233 ALA A CA 1
ATOM 1700 C C . ALA A 1 233 ? 11.151 -14.370 -0.696 1.00 96.75 233 ALA A C 1
ATOM 1702 O O . ALA A 1 233 ? 11.933 -15.014 -1.394 1.00 96.75 233 ALA A O 1
ATOM 1703 N N . VAL A 1 234 ? 11.189 -13.033 -0.638 1.00 95.75 234 VAL A N 1
ATOM 1704 C CA . VAL A 1 234 ? 12.191 -12.211 -1.340 1.00 95.75 234 VAL A CA 1
ATOM 1705 C C . VAL A 1 234 ? 13.594 -12.631 -0.915 1.00 95.75 234 VAL A C 1
ATOM 1707 O O . VAL A 1 234 ? 14.427 -12.948 -1.760 1.00 95.75 234 VAL A O 1
ATOM 1710 N N . ARG A 1 235 ? 13.861 -12.701 0.397 1.00 95.25 235 ARG A N 1
ATOM 1711 C CA . ARG A 1 235 ? 15.165 -13.128 0.928 1.00 95.25 235 ARG A CA 1
ATOM 1712 C C . ARG A 1 235 ? 15.559 -14.523 0.434 1.00 95.25 235 ARG A C 1
ATOM 1714 O O . ARG A 1 235 ? 16.723 -14.735 0.101 1.00 95.25 235 ARG A O 1
ATOM 1721 N N . ASP A 1 236 ? 14.619 -15.4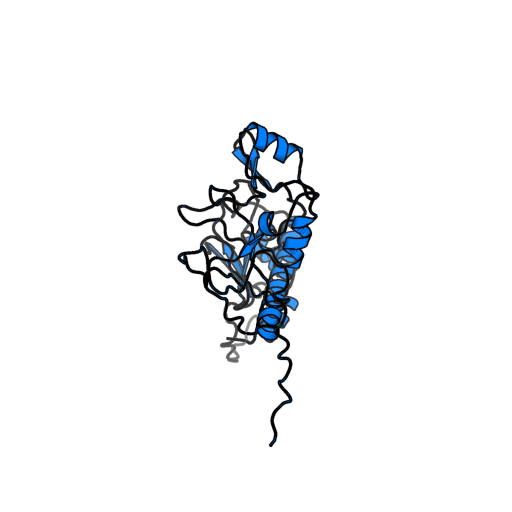63 0.428 1.00 95.75 236 ASP A N 1
ATOM 1722 C CA . ASP A 1 236 ? 14.877 -16.865 0.089 1.00 95.75 236 ASP A CA 1
ATOM 1723 C C . ASP A 1 236 ? 15.053 -17.086 -1.425 1.00 95.75 236 ASP A C 1
ATOM 1725 O O . ASP A 1 236 ? 15.817 -17.968 -1.825 1.00 95.75 236 ASP A O 1
ATOM 1729 N N . ASN A 1 237 ? 14.391 -16.277 -2.258 1.00 94.56 237 ASN A N 1
ATOM 1730 C CA . ASN A 1 237 ? 14.458 -16.355 -3.721 1.00 94.56 237 ASN A CA 1
ATOM 1731 C C . ASN A 1 237 ? 15.489 -15.403 -4.348 1.00 94.56 237 ASN A C 1
ATOM 1733 O O . ASN A 1 237 ? 15.777 -15.525 -5.540 1.00 94.56 237 ASN A O 1
ATOM 1737 N N . TYR A 1 238 ? 16.049 -14.469 -3.575 1.00 94.06 238 TYR A N 1
ATOM 1738 C CA . TYR A 1 238 ? 16.968 -13.460 -4.088 1.00 94.06 238 TYR A CA 1
ATOM 1739 C C . TYR A 1 238 ? 18.234 -14.074 -4.699 1.00 94.06 238 TYR A C 1
ATOM 1741 O O . TYR A 1 238 ? 18.992 -14.808 -4.056 1.00 94.06 238 TYR A O 1
ATOM 1749 N N . ALA A 1 239 ? 18.506 -13.672 -5.937 1.00 90.50 239 ALA A N 1
ATOM 1750 C CA . ALA A 1 239 ? 19.772 -13.873 -6.619 1.00 90.50 239 ALA A CA 1
ATOM 1751 C C . ALA A 1 239 ? 20.146 -12.566 -7.340 1.00 90.50 239 ALA A C 1
ATOM 1753 O O . ALA A 1 239 ? 19.287 -12.016 -8.025 1.00 90.50 239 ALA A O 1
ATOM 1754 N N . PRO A 1 240 ? 21.393 -12.062 -7.222 1.00 90.62 240 PRO A N 1
ATOM 1755 C CA . PRO A 1 240 ? 21.809 -10.845 -7.921 1.00 90.62 240 PRO A CA 1
ATOM 1756 C C . PRO A 1 240 ? 21.594 -10.962 -9.433 1.00 90.62 240 PRO A C 1
ATOM 1758 O O . PRO A 1 240 ? 22.064 -11.935 -10.032 1.00 90.62 240 PRO A O 1
ATOM 1761 N N . ALA A 1 241 ? 20.928 -9.978 -10.039 1.00 90.19 241 ALA A N 1
ATOM 1762 C CA . ALA A 1 241 ? 20.587 -10.023 -11.460 1.00 90.19 241 ALA A CA 1
ATOM 1763 C C . ALA A 1 241 ? 21.635 -9.345 -12.358 1.00 90.19 241 ALA A C 1
ATOM 1765 O O . ALA A 1 241 ? 21.830 -9.794 -13.481 1.00 90.19 241 ALA A O 1
ATOM 1766 N N . ASN A 1 242 ? 22.371 -8.345 -11.851 1.00 87.75 242 ASN A N 1
ATOM 1767 C CA . ASN A 1 242 ? 23.365 -7.570 -12.612 1.00 87.75 242 ASN A CA 1
ATOM 1768 C C . ASN A 1 242 ? 22.800 -7.008 -13.939 1.00 87.75 242 ASN A C 1
ATOM 1770 O O . ASN A 1 242 ? 23.325 -7.360 -14.999 1.00 87.75 242 ASN A O 1
ATOM 1774 N N . PRO A 1 243 ? 21.751 -6.162 -13.894 1.00 89.50 243 PRO A N 1
ATOM 1775 C CA . PRO A 1 243 ? 21.129 -5.607 -15.093 1.00 89.50 243 PRO A CA 1
ATOM 1776 C C . PRO A 1 243 ? 22.124 -4.830 -15.960 1.00 89.50 243 PRO A C 1
ATOM 1778 O O . PRO A 1 243 ? 23.040 -4.173 -15.450 1.00 89.50 243 PRO A O 1
ATOM 1781 N N . ASP A 1 244 ? 21.916 -4.888 -17.275 1.00 89.38 244 ASP A N 1
ATOM 1782 C CA . ASP A 1 244 ? 22.629 -4.031 -18.222 1.00 89.38 244 ASP A CA 1
ATOM 1783 C C . ASP A 1 244 ? 22.199 -2.553 -18.068 1.00 89.38 244 ASP A C 1
ATOM 1785 O O . ASP A 1 244 ? 21.209 -2.221 -17.413 1.00 89.38 244 ASP A O 1
ATOM 1789 N N . ALA A 1 245 ? 22.944 -1.631 -18.686 1.00 89.00 245 ALA A N 1
ATOM 1790 C CA . ALA A 1 245 ? 22.557 -0.218 -18.714 1.00 89.00 245 ALA A CA 1
ATOM 1791 C C . ALA A 1 245 ? 21.165 -0.042 -19.351 1.00 89.00 245 ALA A C 1
ATOM 1793 O O . ALA A 1 245 ? 20.875 -0.632 -20.396 1.00 89.00 245 ALA A O 1
ATOM 1794 N N . GLY A 1 246 ? 20.315 0.769 -18.720 1.00 89.94 246 GLY A N 1
ATOM 1795 C CA . GLY A 1 246 ? 18.908 0.943 -19.103 1.00 89.94 246 GLY A CA 1
ATOM 1796 C C . GLY A 1 246 ? 17.982 -0.238 -18.767 1.00 89.94 246 GLY A C 1
ATOM 1797 O O . GLY A 1 246 ? 16.830 -0.243 -19.208 1.00 89.94 246 GLY A O 1
ATOM 1798 N N . GLU A 1 247 ? 18.446 -1.246 -18.019 1.00 93.50 247 GLU A N 1
ATOM 1799 C CA . GLU A 1 247 ? 17.618 -2.361 -17.555 1.00 93.50 247 GLU A CA 1
ATOM 1800 C C . GLU A 1 247 ? 17.221 -2.192 -16.080 1.00 93.50 247 GLU A C 1
ATOM 1802 O O . GLU A 1 247 ? 18.029 -1.844 -15.217 1.00 93.50 247 GLU A O 1
ATOM 1807 N N . VAL A 1 248 ? 15.944 -2.463 -15.795 1.00 96.12 248 VAL A N 1
A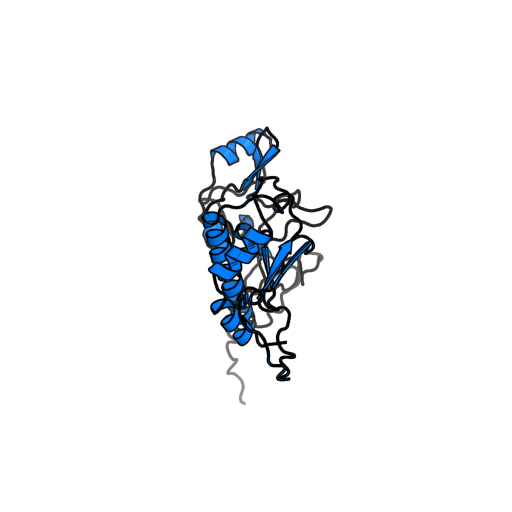TOM 1808 C CA . VAL A 1 248 ? 15.387 -2.494 -14.440 1.00 96.12 248 VAL A CA 1
ATOM 1809 C C . VAL A 1 248 ? 14.976 -3.916 -14.102 1.00 96.12 248 VAL A C 1
ATOM 1811 O O . VAL A 1 248 ? 14.178 -4.523 -14.826 1.00 96.12 248 VAL A O 1
ATOM 1814 N N . VAL A 1 249 ? 15.462 -4.401 -12.963 1.00 97.25 249 VAL A N 1
ATOM 1815 C CA . VAL A 1 249 ? 15.043 -5.673 -12.372 1.00 97.25 249 VAL A CA 1
ATOM 1816 C C . VAL A 1 249 ? 14.328 -5.411 -11.053 1.00 97.25 249 VAL A C 1
ATOM 1818 O O . VAL A 1 249 ? 14.823 -4.681 -10.195 1.00 97.25 249 VAL A O 1
ATOM 1821 N N . VAL A 1 250 ? 13.163 -6.030 -10.887 1.00 97.56 250 VAL A N 1
ATOM 1822 C CA . VAL A 1 250 ? 12.403 -6.007 -9.634 1.00 97.56 250 VAL A CA 1
ATOM 1823 C C . VAL A 1 250 ? 12.471 -7.390 -9.006 1.00 97.56 250 VAL A C 1
ATOM 1825 O O . VAL A 1 250 ? 12.084 -8.368 -9.638 1.00 97.56 250 VAL A O 1
ATOM 1828 N N . HIS A 1 251 ? 12.969 -7.494 -7.781 1.00 97.25 251 HIS A N 1
ATOM 1829 C CA . HIS A 1 251 ? 12.948 -8.731 -7.004 1.00 97.25 251 HIS A CA 1
ATOM 1830 C C . HIS A 1 251 ? 11.716 -8.739 -6.119 1.00 97.25 251 HIS A C 1
ATOM 1832 O O . HIS A 1 251 ? 11.642 -7.944 -5.195 1.00 97.25 251 HIS A O 1
ATOM 1838 N N . ASP A 1 252 ? 10.770 -9.634 -6.374 1.00 96.81 252 ASP A N 1
ATOM 1839 C CA . ASP A 1 252 ? 9.620 -9.841 -5.493 1.00 96.81 252 ASP A CA 1
ATOM 1840 C C . ASP A 1 252 ? 9.659 -11.234 -4.845 1.00 96.81 252 ASP A C 1
ATOM 1842 O O . ASP A 1 252 ? 10.635 -11.984 -4.968 1.00 96.81 252 ASP A O 1
ATOM 1846 N N . SER A 1 253 ? 8.607 -11.587 -4.105 1.00 96.69 253 SER A N 1
ATOM 1847 C CA . SER A 1 253 ? 8.496 -12.881 -3.426 1.00 96.69 253 SER A CA 1
ATOM 1848 C C . SER A 1 253 ? 8.528 -14.084 -4.367 1.00 96.69 253 SER A C 1
ATOM 1850 O O . SER A 1 253 ? 8.753 -15.205 -3.913 1.00 96.69 253 SER A O 1
ATOM 1852 N N . GLU A 1 254 ? 8.354 -13.889 -5.671 1.00 96.31 254 GLU A N 1
ATOM 1853 C CA . GLU A 1 254 ? 8.406 -14.928 -6.695 1.00 96.31 254 GLU A CA 1
ATOM 1854 C C . GLU A 1 254 ? 9.720 -14.912 -7.498 1.00 96.31 254 GLU A C 1
ATOM 1856 O O . GLU A 1 254 ? 9.870 -15.696 -8.442 1.00 96.31 254 GLU A O 1
ATOM 1861 N N . GLY A 1 255 ? 10.665 -14.041 -7.132 1.00 95.81 255 GLY A N 1
ATOM 1862 C CA . GLY A 1 255 ? 11.988 -13.908 -7.739 1.00 95.81 255 GLY A CA 1
ATOM 1863 C C . GLY A 1 255 ? 12.149 -12.661 -8.613 1.00 95.81 255 GLY A C 1
ATOM 1864 O O . GLY A 1 255 ? 11.365 -11.718 -8.554 1.00 95.81 255 GLY A O 1
ATOM 1865 N N . ALA A 1 256 ? 13.204 -12.654 -9.431 1.00 97.00 256 ALA A N 1
ATOM 1866 C CA . ALA A 1 256 ? 13.532 -11.530 -10.303 1.00 97.00 256 ALA A CA 1
ATOM 1867 C C . ALA A 1 256 ? 12.533 -11.391 -11.465 1.00 97.00 256 ALA A C 1
ATOM 1869 O O . ALA A 1 256 ? 12.217 -12.358 -12.169 1.00 97.00 256 ALA A O 1
ATOM 1870 N N . LYS A 1 257 ? 12.078 -10.165 -11.704 1.00 97.00 257 LYS A N 1
ATOM 1871 C CA . LYS A 1 257 ? 11.139 -9.775 -12.755 1.00 97.00 257 LYS A CA 1
ATOM 1872 C C . LYS A 1 257 ? 11.723 -8.662 -13.613 1.00 97.00 257 LYS A C 1
ATOM 1874 O O . LYS A 1 257 ? 12.488 -7.822 -13.140 1.00 97.00 257 LYS A O 1
ATOM 1879 N N . ARG A 1 258 ? 11.290 -8.615 -14.869 1.00 95.75 258 ARG A N 1
ATOM 1880 C CA . ARG A 1 258 ? 11.395 -7.416 -15.702 1.00 95.75 258 ARG A CA 1
ATOM 1881 C C . ARG A 1 258 ? 10.377 -6.381 -15.236 1.00 95.75 258 ARG A C 1
ATOM 1883 O O . ARG A 1 258 ? 9.397 -6.705 -14.573 1.00 95.75 258 ARG A O 1
ATOM 1890 N N . ILE A 1 259 ? 10.570 -5.139 -15.663 1.00 94.56 259 ILE A N 1
ATOM 1891 C CA . ILE A 1 259 ? 9.681 -4.002 -15.373 1.00 94.56 259 ILE A CA 1
ATOM 1892 C C . ILE A 1 259 ? 8.211 -4.194 -15.820 1.00 94.56 259 ILE A C 1
ATOM 1894 O O . ILE A 1 259 ? 7.336 -3.464 -15.371 1.00 94.56 259 ILE A O 1
ATOM 1898 N N . ASP A 1 260 ? 7.919 -5.158 -16.695 1.00 95.00 260 ASP A N 1
ATOM 1899 C CA . ASP A 1 260 ? 6.558 -5.536 -17.109 1.00 95.00 260 ASP A CA 1
ATOM 1900 C C . ASP A 1 260 ? 5.948 -6.676 -16.266 1.00 95.00 260 ASP A C 1
ATOM 1902 O O . ASP A 1 260 ? 4.937 -7.252 -16.654 1.00 95.00 260 ASP A O 1
ATOM 1906 N N . GLY A 1 261 ? 6.579 -7.039 -15.145 1.00 95.31 261 GLY A N 1
ATOM 1907 C CA . GLY A 1 261 ? 6.119 -8.101 -14.246 1.00 95.31 261 GLY A CA 1
ATOM 1908 C C . GLY A 1 261 ? 6.447 -9.519 -14.723 1.00 95.31 261 GLY A C 1
ATOM 1909 O O . GLY A 1 261 ? 6.223 -10.488 -13.991 1.00 95.31 261 GLY A O 1
ATOM 1910 N N . THR A 1 262 ? 7.010 -9.687 -15.926 1.00 96.00 262 THR A N 1
ATOM 1911 C CA . THR A 1 262 ? 7.386 -11.016 -16.424 1.00 96.00 262 THR A CA 1
ATOM 1912 C C . THR A 1 262 ? 8.639 -11.540 -15.715 1.00 96.00 262 THR A C 1
ATOM 1914 O O . THR A 1 262 ? 9.558 -10.766 -15.442 1.00 96.00 262 THR A O 1
ATOM 1917 N N . PRO A 1 263 ? 8.740 -12.853 -15.422 1.00 95.31 263 PRO A N 1
ATOM 1918 C CA . PRO A 1 263 ? 9.944 -13.419 -14.819 1.00 95.31 263 PRO A CA 1
ATOM 1919 C C . PRO A 1 263 ? 11.195 -13.156 -15.665 1.00 95.31 263 PRO A C 1
ATOM 1921 O O . PRO A 1 263 ? 11.207 -13.403 -16.878 1.00 95.31 263 PRO A O 1
ATOM 1924 N N . LEU A 1 264 ? 12.265 -12.692 -15.021 1.00 90.12 264 LEU A N 1
ATOM 1925 C CA . LEU A 1 264 ? 13.598 -12.700 -15.606 1.00 90.12 264 LEU A CA 1
ATOM 1926 C C . LEU A 1 264 ? 14.013 -14.175 -15.701 1.00 90.12 264 LEU A C 1
ATOM 1928 O O . LEU A 1 264 ? 13.976 -14.888 -14.698 1.00 90.12 264 LEU A O 1
ATOM 1932 N N . GLU A 1 265 ? 14.297 -14.683 -16.906 1.00 75.06 265 GLU A N 1
ATOM 1933 C CA . GLU A 1 265 ? 14.675 -16.094 -17.032 1.00 75.06 265 GLU A CA 1
ATOM 1934 C C . GLU A 1 265 ? 15.921 -16.326 -16.179 1.00 75.06 265 GLU A C 1
ATOM 1936 O O . GLU A 1 265 ? 16.899 -15.593 -16.308 1.00 75.06 265 GLU A O 1
ATOM 1941 N N . ALA A 1 266 ? 15.881 -17.319 -15.287 1.00 58.12 266 ALA A N 1
ATOM 1942 C CA . ALA A 1 266 ? 17.082 -17.719 -14.581 1.00 58.12 266 ALA A CA 1
ATOM 1943 C C . ALA A 1 266 ? 18.077 -18.172 -15.648 1.00 58.12 266 ALA A C 1
ATOM 1945 O O . ALA A 1 266 ? 17.807 -19.164 -16.338 1.00 58.12 266 ALA A O 1
ATOM 1946 N N . ASP A 1 267 ? 19.196 -17.459 -15.782 1.00 46.25 267 ASP A N 1
ATOM 1947 C CA . ASP A 1 267 ? 20.360 -17.932 -16.517 1.00 46.25 267 ASP A CA 1
ATOM 1948 C C . ASP A 1 267 ? 20.755 -19.271 -15.900 1.00 46.25 267 ASP A C 1
ATOM 1950 O O . ASP A 1 267 ? 21.512 -19.382 -14.935 1.00 46.25 267 ASP A O 1
ATOM 1954 N N . THR A 1 268 ? 20.166 -20.337 -16.429 1.00 38.00 268 THR A N 1
ATOM 1955 C CA . THR A 1 268 ? 20.584 -21.681 -16.114 1.00 38.00 268 THR A CA 1
ATOM 1956 C C . THR A 1 268 ? 21.912 -21.774 -16.824 1.00 38.00 268 THR A C 1
ATOM 1958 O O . THR A 1 268 ? 21.931 -21.972 -18.038 1.00 38.00 268 THR A O 1
ATOM 1961 N N . GLU A 1 269 ? 23.007 -21.550 -16.094 1.00 40.03 269 GLU A N 1
ATOM 1962 C CA . GLU A 1 269 ? 24.357 -21.814 -16.567 1.00 40.03 269 GLU A CA 1
ATOM 1963 C C . GLU A 1 269 ? 24.346 -23.192 -17.236 1.00 40.03 269 GLU A C 1
ATOM 1965 O O . GLU A 1 269 ? 24.406 -24.240 -16.586 1.00 40.03 269 GLU A O 1
ATOM 1970 N N . THR A 1 270 ? 24.242 -23.217 -18.566 1.00 35.97 270 THR A N 1
ATOM 1971 C CA . THR A 1 270 ? 24.607 -24.382 -19.352 1.00 35.97 270 THR A CA 1
ATOM 1972 C C . THR A 1 270 ? 26.093 -24.542 -19.124 1.00 35.97 270 THR A C 1
ATOM 1974 O O . THR A 1 270 ? 26.912 -23.910 -19.791 1.00 35.97 270 THR A O 1
ATOM 1977 N N . GLY A 1 271 ? 26.422 -25.348 -18.114 1.00 36.97 271 GLY A N 1
ATOM 1978 C CA . GLY A 1 271 ? 27.770 -25.749 -17.789 1.00 36.97 271 GLY A CA 1
ATOM 1979 C C . GLY A 1 271 ? 28.470 -26.166 -19.071 1.00 36.97 271 GLY A C 1
ATOM 1980 O O . GLY A 1 271 ? 28.106 -27.149 -19.716 1.00 36.97 271 GLY A O 1
ATOM 1981 N N . SER A 1 272 ? 29.472 -25.381 -19.447 1.00 40.34 272 SER A N 1
ATOM 1982 C CA . SER A 1 272 ? 30.442 -25.727 -20.471 1.00 40.34 272 SER A CA 1
ATOM 1983 C C . SER A 1 272 ? 31.245 -26.943 -19.984 1.00 40.34 272 SER A C 1
ATOM 1985 O O . SER A 1 272 ? 32.379 -26.826 -19.514 1.00 40.34 272 SER A O 1
ATOM 1987 N N . GLU A 1 273 ? 30.674 -28.142 -20.104 1.00 46.25 273 GLU A N 1
ATOM 1988 C CA . GLU A 1 273 ? 31.453 -29.368 -20.235 1.00 46.25 273 GLU A CA 1
ATOM 1989 C C . GLU A 1 273 ? 32.187 -29.310 -21.577 1.00 46.25 273 GLU A C 1
ATOM 1991 O O . GLU A 1 273 ? 31.646 -29.658 -22.625 1.00 46.25 273 GLU A O 1
ATOM 1996 N N . GLY A 1 274 ? 33.441 -28.855 -21.560 1.00 43.53 274 GLY A N 1
ATOM 1997 C CA . GLY A 1 274 ? 34.245 -28.881 -22.774 1.00 43.53 274 GLY A CA 1
ATOM 1998 C C . GLY A 1 274 ? 35.576 -28.155 -22.705 1.00 43.53 274 GLY A C 1
ATOM 1999 O O . GLY A 1 274 ? 35.766 -27.227 -23.471 1.00 43.53 274 GLY A O 1
ATOM 2000 N N . ASP A 1 275 ? 36.509 -28.596 -21.857 1.00 42.00 275 ASP A N 1
ATOM 2001 C CA . ASP A 1 275 ? 37.829 -29.013 -22.361 1.00 42.00 275 ASP A CA 1
ATOM 2002 C C . ASP A 1 275 ? 38.648 -29.690 -21.249 1.00 42.00 275 ASP A C 1
ATOM 2004 O O . ASP A 1 275 ? 39.190 -29.055 -20.345 1.00 42.00 275 ASP A O 1
ATOM 2008 N N . ARG A 1 276 ? 38.757 -31.020 -21.316 1.00 43.62 276 ARG A N 1
ATOM 2009 C CA . ARG A 1 276 ? 39.936 -31.721 -20.801 1.00 43.62 276 ARG A CA 1
ATOM 2010 C C . ARG A 1 276 ? 40.693 -32.240 -22.012 1.00 43.62 276 ARG A C 1
ATOM 2012 O O . ARG A 1 276 ? 40.264 -33.217 -22.631 1.00 43.62 276 ARG A O 1
ATOM 2019 N N . ARG A 1 277 ? 41.831 -31.619 -22.299 1.00 46.41 277 ARG A N 1
ATOM 2020 C CA . ARG A 1 277 ? 42.925 -32.218 -23.059 1.00 46.41 277 A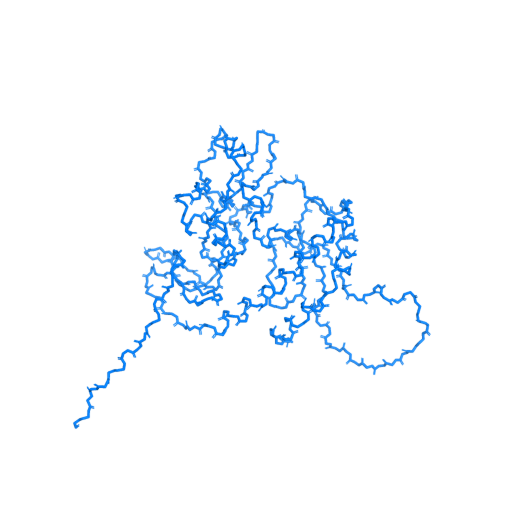RG A CA 1
ATOM 2021 C C . ARG A 1 277 ? 44.232 -32.016 -22.319 1.00 46.41 277 ARG A C 1
ATOM 2023 O O . ARG A 1 277 ? 44.441 -30.903 -21.797 1.00 46.41 277 ARG A O 1
#

InterPro domains:
  IPR005358 Putative zinc- or iron-chelating domain containing protein [PF03692] (29-151)

Radius of gyration: 21.79 Å; chains: 1; bounding box: 63×50×67 Å

Sequence (277 aa):
MQSLEAELDGARELSVDDLADAIESIGFECTRCGACCTGHGDEDHTATVFPDEARRLEDAAVDTDVTDGAVTLGKTDLVPPAAEREWRDVARPMPYGLADGDDGLEGETFEWALQTDGCGDCVFYAEDDDGTGACVAHEDRPLICRTYPFSVGFAGTSQPMGETVDSVALGAQGSAGSVGGADDTGDEGAGEAGVVHAHECEGLGRDIAREDAEDLARALKERAVRELEEAIAVRDNYAPANPDAGEVVVHDSEGAKRIDGTPLEADTETGSEGDRR

pLDDT: mean 85.93, std 17.92, range [30.81, 98.56]